Protein AF-A0A1C7MER3-F1 (afdb_monomer_lite)

Sequence (292 aa):
MKFEEDSVVLGFLQCLTFKGFDTFFLNIWPYILRDLYGGSMRTRSSKFLPSSTVPSEVRSILRMSTNWQDPSVVIRNYVSFGTLAQVTGGIFLWEWVTTLYFDWRLLSVGRANWRWPTLIYVISRLSLLVTVICKFITFNVKNEVNCNALARIVIAFGYFAMVLSSLLIALRMNVIAIWNWKLPITFFVIITALVNTVFLFYGLIYDRGSIWNPIAGACVMLKTDRNRLSIFVAFGTDVLMLIVMLIGIWVHRGTGSLWKLVQHRGLIWFAVAVLSYIPNVVCMLSTSFPEA

Structure (mmCIF, N/CA/C/O backbone):
data_AF-A0A1C7MER3-F1
#
_entry.id   AF-A0A1C7MER3-F1
#
loop_
_atom_site.group_PDB
_atom_site.id
_atom_site.type_symbol
_atom_site.label_atom_id
_atom_site.label_alt_id
_atom_site.label_comp_id
_atom_site.label_asym_id
_atom_site.label_entity_id
_atom_site.label_seq_id
_atom_site.pdbx_PDB_ins_code
_atom_site.Cartn_x
_atom_site.Cartn_y
_atom_site.Cartn_z
_atom_site.occupancy
_atom_site.B_iso_or_equiv
_atom_site.auth_seq_id
_atom_site.auth_comp_id
_atom_site.auth_asym_id
_atom_site.auth_atom_id
_atom_site.pdbx_PDB_model_num
ATOM 1 N N . MET A 1 1 ? 14.586 -0.067 -7.603 1.00 32.06 1 MET A N 1
ATOM 2 C CA . MET A 1 1 ? 13.442 -0.278 -8.515 1.00 32.06 1 MET A CA 1
ATOM 3 C C . MET A 1 1 ? 12.420 -1.275 -7.982 1.00 32.06 1 MET A C 1
ATOM 5 O O . MET A 1 1 ? 11.256 -0.926 -7.956 1.00 32.06 1 MET A O 1
ATOM 9 N N . LYS A 1 2 ? 12.823 -2.454 -7.491 1.00 35.78 2 LYS A N 1
ATOM 10 C CA . LYS A 1 2 ? 11.894 -3.471 -6.958 1.00 35.78 2 LYS A CA 1
ATOM 11 C C . LYS A 1 2 ? 11.113 -3.054 -5.691 1.00 35.78 2 LYS A C 1
ATOM 13 O O . LYS A 1 2 ? 9.929 -3.321 -5.565 1.00 35.78 2 LYS A O 1
ATOM 18 N N . PHE A 1 3 ? 11.766 -2.264 -4.844 1.00 33.78 3 PHE A N 1
ATOM 19 C CA . PHE A 1 3 ? 11.297 -1.864 -3.513 1.00 33.78 3 PHE A CA 1
ATOM 20 C C . PHE A 1 3 ? 10.062 -0.936 -3.459 1.00 33.78 3 PHE A C 1
ATOM 22 O O . PHE A 1 3 ? 9.327 -0.936 -2.472 1.00 33.78 3 PHE A O 1
ATOM 29 N N . GLU A 1 4 ? 9.812 -0.144 -4.505 1.00 36.41 4 GLU A N 1
ATOM 30 C CA . GLU A 1 4 ? 8.610 0.710 -4.611 1.00 36.41 4 GLU A CA 1
ATOM 31 C C . GLU A 1 4 ? 7.353 -0.148 -4.828 1.00 36.41 4 GLU A C 1
ATOM 33 O O . GLU A 1 4 ? 6.285 0.111 -4.274 1.00 36.41 4 GLU A O 1
ATOM 38 N N . GLU A 1 5 ? 7.489 -1.220 -5.614 1.00 38.03 5 GLU A N 1
ATOM 39 C CA . GLU A 1 5 ? 6.397 -2.152 -5.876 1.00 38.03 5 GLU A CA 1
ATOM 40 C C . GLU A 1 5 ? 6.057 -2.981 -4.639 1.00 38.03 5 GLU A C 1
ATOM 42 O O . GLU A 1 5 ? 4.875 -3.189 -4.372 1.00 38.03 5 GLU A O 1
ATOM 47 N N . ASP A 1 6 ? 7.065 -3.365 -3.852 1.00 38.72 6 ASP A N 1
ATOM 48 C CA . ASP A 1 6 ? 6.884 -4.071 -2.580 1.00 38.72 6 ASP A CA 1
ATOM 49 C C . ASP A 1 6 ? 6.074 -3.236 -1.580 1.00 38.72 6 ASP A C 1
ATOM 51 O O . ASP A 1 6 ? 5.189 -3.757 -0.910 1.00 38.72 6 ASP A O 1
ATOM 55 N N . SER A 1 7 ? 6.297 -1.921 -1.529 1.00 37.28 7 SER A N 1
ATOM 56 C CA . SER A 1 7 ? 5.552 -1.025 -0.635 1.00 37.28 7 SER A CA 1
ATOM 57 C C . SER A 1 7 ? 4.066 -0.957 -1.010 1.00 37.28 7 SER A C 1
ATOM 59 O O . SER A 1 7 ? 3.206 -1.038 -0.137 1.00 37.28 7 SER A O 1
ATOM 61 N N . VAL A 1 8 ? 3.738 -0.904 -2.306 1.00 42.44 8 VAL A N 1
ATOM 62 C CA . VAL A 1 8 ? 2.342 -0.946 -2.783 1.00 42.44 8 VAL A CA 1
ATOM 63 C C . VAL A 1 8 ? 1.697 -2.308 -2.504 1.00 42.44 8 VAL A C 1
ATOM 65 O O . VAL A 1 8 ? 0.541 -2.345 -2.089 1.00 42.44 8 VAL A O 1
ATOM 68 N N . VAL A 1 9 ? 2.437 -3.413 -2.671 1.00 43.47 9 VAL A N 1
ATOM 69 C CA . VAL A 1 9 ? 1.992 -4.781 -2.328 1.00 43.47 9 VAL A CA 1
ATOM 70 C C . VAL A 1 9 ? 1.772 -4.942 -0.814 1.00 43.47 9 VAL A C 1
ATOM 72 O O . VAL A 1 9 ? 0.858 -5.646 -0.387 1.00 43.47 9 VAL A O 1
ATOM 75 N N . LEU A 1 10 ? 2.541 -4.245 0.020 1.00 41.88 10 LEU A N 1
ATOM 76 C CA . LEU A 1 10 ? 2.358 -4.233 1.473 1.00 41.88 10 LEU A CA 1
ATOM 77 C C . LEU A 1 10 ? 1.148 -3.405 1.914 1.00 41.88 10 LEU A C 1
ATOM 79 O O . LEU A 1 10 ? 0.380 -3.867 2.759 1.00 41.88 10 LEU A O 1
ATOM 83 N N . GLY A 1 11 ? 0.885 -2.264 1.269 1.00 42.38 11 GLY A N 1
ATOM 84 C CA . GLY A 1 11 ? -0.392 -1.550 1.421 1.00 42.38 11 GLY A CA 1
ATOM 85 C C . GLY A 1 11 ? -1.589 -2.386 0.968 1.00 42.38 11 GLY A C 1
ATOM 86 O O . GLY A 1 11 ? -2.667 -2.327 1.562 1.00 42.38 11 GLY A O 1
ATOM 87 N N . PHE A 1 12 ? -1.369 -3.223 -0.046 1.00 44.84 12 PHE A N 1
ATOM 88 C CA . PHE A 1 12 ? -2.309 -4.222 -0.537 1.00 44.84 12 PHE A CA 1
ATOM 89 C C . PHE A 1 12 ? -2.687 -5.241 0.544 1.00 44.84 12 PHE A C 1
ATOM 91 O O . PHE A 1 12 ? -3.867 -5.465 0.818 1.00 44.84 12 PHE A O 1
ATOM 98 N N . LEU A 1 13 ? -1.677 -5.794 1.220 1.00 43.75 13 LEU A N 1
ATOM 99 C CA . LEU A 1 13 ? -1.838 -6.704 2.354 1.00 43.75 13 LEU A CA 1
ATOM 100 C C . LEU A 1 13 ? -2.476 -6.015 3.566 1.00 43.75 13 LEU A C 1
ATOM 102 O O . LEU A 1 13 ? -3.335 -6.608 4.213 1.00 43.75 13 LEU A O 1
ATOM 106 N N . GLN A 1 14 ? -2.125 -4.758 3.852 1.00 38.72 14 GLN A N 1
ATOM 107 C CA . GLN A 1 14 ? -2.737 -3.993 4.942 1.00 38.72 14 GLN A CA 1
ATOM 108 C C . GLN A 1 14 ? -4.230 -3.742 4.717 1.00 38.72 14 GLN A C 1
ATOM 110 O O . GLN A 1 14 ? -4.993 -3.762 5.682 1.00 38.72 14 GLN A O 1
ATOM 115 N N . CYS A 1 15 ? -4.681 -3.534 3.479 1.00 40.25 15 CYS A N 1
ATOM 116 C CA . CYS A 1 15 ? -6.089 -3.236 3.211 1.00 40.25 15 CYS A CA 1
ATOM 117 C C . CYS A 1 15 ? -6.973 -4.489 3.051 1.00 40.25 15 CYS A C 1
ATOM 119 O O . CYS A 1 15 ? -8.162 -4.449 3.370 1.00 40.25 15 CYS A O 1
ATOM 121 N N . LEU A 1 16 ? -6.384 -5.633 2.681 1.00 42.44 16 LEU A N 1
ATOM 122 C CA . LEU A 1 16 ? -7.029 -6.956 2.716 1.00 42.44 16 LEU A CA 1
ATOM 123 C C . LEU A 1 16 ? -7.496 -7.379 4.130 1.00 42.44 16 LEU A C 1
ATOM 125 O O . LEU A 1 16 ? -8.318 -8.279 4.283 1.00 42.44 16 LEU A O 1
ATOM 129 N N . THR A 1 17 ? -7.043 -6.703 5.189 1.00 46.59 17 THR A N 1
ATOM 130 C CA . THR A 1 17 ? -7.355 -7.056 6.589 1.00 46.59 17 THR A CA 1
ATOM 131 C C . THR A 1 17 ? -8.800 -6.780 7.029 1.00 46.59 17 THR A C 1
ATOM 133 O O . THR A 1 17 ? -9.211 -7.207 8.113 1.00 46.59 17 THR A O 1
ATOM 136 N N . PHE A 1 18 ? -9.630 -6.117 6.217 1.00 39.88 18 PHE A N 1
ATOM 137 C CA . PHE A 1 18 ? -11.027 -5.863 6.575 1.00 39.88 18 PHE A CA 1
ATOM 138 C C . PHE A 1 18 ? -11.946 -7.040 6.191 1.00 39.88 18 PHE A C 1
ATOM 140 O O . PHE A 1 18 ? -12.758 -6.977 5.274 1.00 39.88 18 PHE A O 1
ATOM 147 N N . LYS A 1 19 ? -11.899 -8.077 7.043 1.00 37.53 19 LYS A N 1
ATOM 148 C CA . LYS A 1 19 ? -12.974 -9.054 7.335 1.00 37.53 19 LYS A CA 1
ATOM 149 C C . LYS A 1 19 ? -13.117 -10.313 6.455 1.00 37.53 19 LYS A C 1
ATOM 151 O O . LYS A 1 19 ? -13.846 -11.200 6.895 1.00 37.53 19 LYS A O 1
ATOM 156 N N . GLY A 1 20 ? -12.438 -10.442 5.311 1.00 40.25 20 GLY A N 1
ATOM 157 C CA . GLY A 1 20 ? -12.540 -11.623 4.422 1.00 40.25 20 GLY A CA 1
ATOM 158 C C . GLY A 1 20 ? -11.317 -12.552 4.391 1.00 40.25 20 GLY A C 1
ATOM 159 O O . GLY A 1 20 ? -11.450 -13.756 4.173 1.00 40.25 20 GLY A O 1
ATOM 160 N N . PHE A 1 21 ? -10.133 -12.016 4.685 1.00 40.19 21 PHE A N 1
ATOM 161 C CA . PHE A 1 21 ? -8.849 -12.669 4.408 1.00 40.19 21 PHE A CA 1
ATOM 162 C C . PHE A 1 21 ? -8.399 -13.718 5.449 1.00 40.19 21 PHE A C 1
ATOM 164 O O . PHE A 1 21 ? -7.588 -14.593 5.140 1.00 40.19 21 PHE A O 1
ATOM 171 N N . ASP A 1 22 ? -8.956 -13.690 6.670 1.00 41.03 22 ASP A N 1
ATOM 172 C CA . ASP A 1 22 ? -8.559 -14.587 7.773 1.00 41.03 22 ASP A CA 1
ATOM 173 C C . ASP A 1 22 ? -8.786 -16.075 7.429 1.00 41.03 22 ASP A C 1
ATOM 175 O O . ASP A 1 22 ? -7.972 -16.931 7.773 1.00 41.03 22 ASP A O 1
ATOM 179 N N . THR A 1 23 ? -9.880 -16.411 6.736 1.00 44.56 23 THR A N 1
ATOM 180 C CA . THR A 1 23 ? -10.248 -17.814 6.465 1.00 44.56 23 THR A CA 1
ATOM 181 C C . THR A 1 23 ? -9.464 -18.411 5.299 1.00 44.56 23 THR A C 1
ATOM 183 O O . THR A 1 23 ? -9.209 -19.615 5.290 1.00 44.56 23 THR A O 1
ATOM 186 N N . PHE A 1 24 ? -9.064 -17.581 4.333 1.00 42.16 24 PHE A N 1
ATOM 187 C CA . PHE A 1 24 ? -8.317 -18.015 3.156 1.00 42.16 24 PHE A CA 1
ATOM 188 C C . PHE A 1 24 ? -6.826 -18.157 3.478 1.00 42.16 24 PHE A C 1
ATOM 190 O O . PHE A 1 24 ? -6.233 -19.189 3.182 1.00 42.16 24 PHE A O 1
ATOM 197 N N . PHE A 1 25 ? -6.216 -17.190 4.170 1.00 41.91 25 PHE A N 1
ATOM 198 C CA . PHE A 1 25 ? -4.783 -17.247 4.474 1.00 41.91 25 PHE A CA 1
ATOM 199 C C . PHE A 1 25 ? -4.440 -18.347 5.491 1.00 41.91 25 PHE A C 1
ATOM 201 O O . PHE A 1 25 ? -3.483 -19.085 5.288 1.00 41.91 25 PHE A O 1
ATOM 208 N N . LEU A 1 26 ? -5.251 -18.550 6.538 1.00 47.28 26 LEU A N 1
ATOM 209 C CA . LEU A 1 26 ? -5.001 -19.630 7.506 1.00 47.28 26 LEU A CA 1
ATOM 210 C C . LEU A 1 26 ? -5.186 -21.034 6.909 1.00 47.28 26 LEU A C 1
ATOM 212 O O . LEU A 1 26 ? -4.505 -21.960 7.343 1.00 47.28 26 LEU A O 1
ATOM 216 N N . ASN A 1 27 ? -6.059 -21.196 5.907 1.00 41.47 27 ASN A N 1
ATOM 217 C CA . ASN A 1 27 ? -6.315 -22.505 5.301 1.00 41.47 27 ASN A CA 1
ATOM 218 C C . ASN A 1 27 ? -5.523 -22.780 4.023 1.00 41.47 27 ASN A C 1
ATOM 220 O O . ASN A 1 27 ? -5.278 -23.944 3.753 1.00 41.47 27 ASN A O 1
ATOM 224 N N . ILE A 1 28 ? -5.137 -21.776 3.228 1.00 44.44 28 ILE A N 1
ATOM 225 C CA . ILE A 1 28 ? -4.559 -21.979 1.882 1.00 44.44 28 ILE A CA 1
ATOM 226 C C . ILE A 1 28 ? -3.096 -21.529 1.793 1.00 44.44 28 ILE A C 1
ATOM 228 O O . ILE A 1 28 ? -2.318 -22.150 1.070 1.00 44.44 28 ILE A O 1
ATOM 232 N N . TRP A 1 29 ? -2.665 -20.531 2.572 1.00 39.41 29 TRP A N 1
ATOM 233 C CA . TRP A 1 29 ? -1.259 -20.103 2.609 1.00 39.41 29 TRP A CA 1
ATOM 234 C C . TRP A 1 29 ? -0.259 -21.232 2.921 1.00 39.41 29 TRP A C 1
ATOM 236 O O . TRP A 1 29 ? 0.757 -21.309 2.229 1.00 39.41 29 TRP A O 1
ATOM 246 N N . PRO A 1 30 ? -0.514 -22.166 3.866 1.00 47.12 30 PRO A N 1
ATOM 247 C CA . PRO A 1 30 ? 0.387 -23.302 4.067 1.00 47.12 30 PRO A CA 1
ATOM 248 C C . PRO A 1 30 ? 0.425 -24.284 2.884 1.00 47.12 30 PRO A C 1
ATOM 250 O O . PRO A 1 30 ? 1.414 -24.999 2.752 1.00 47.12 30 PRO A O 1
ATOM 253 N N . TYR A 1 31 ? -0.590 -24.317 2.014 1.00 45.28 31 TYR A N 1
ATOM 254 C CA . TYR A 1 31 ? -0.584 -25.141 0.797 1.00 45.28 31 TYR A CA 1
ATOM 255 C C . TYR A 1 31 ? 0.178 -24.454 -0.340 1.00 45.28 31 TYR A C 1
ATOM 257 O O . TYR A 1 31 ? 1.001 -25.090 -0.988 1.00 45.28 31 TYR A O 1
ATOM 265 N N . ILE A 1 32 ? 0.007 -23.140 -0.511 1.00 43.84 32 ILE A N 1
ATOM 266 C CA . ILE A 1 32 ? 0.754 -22.354 -1.507 1.00 43.84 32 ILE A CA 1
ATOM 267 C C . ILE A 1 32 ? 2.244 -22.265 -1.142 1.00 43.84 32 ILE A C 1
ATOM 269 O O . ILE A 1 32 ? 3.094 -22.432 -2.011 1.00 43.84 32 ILE A O 1
ATOM 273 N N . LEU A 1 33 ? 2.592 -22.075 0.138 1.00 42.12 33 LEU A N 1
ATOM 274 C CA . LEU A 1 33 ? 3.985 -22.170 0.593 1.00 42.12 33 LEU A CA 1
ATOM 275 C C . LEU A 1 33 ? 4.548 -23.581 0.407 1.00 42.12 33 LEU A C 1
ATOM 277 O O . LEU A 1 33 ? 5.725 -23.720 0.095 1.00 42.12 33 LEU A O 1
ATOM 281 N N . ARG A 1 34 ? 3.726 -24.625 0.571 1.00 44.03 34 ARG A N 1
ATOM 282 C CA . ARG A 1 34 ? 4.149 -26.010 0.344 1.00 44.03 34 ARG A CA 1
ATOM 283 C C . ARG A 1 34 ? 4.395 -26.311 -1.132 1.00 44.03 34 ARG A C 1
ATOM 285 O O . ARG A 1 34 ? 5.282 -27.104 -1.393 1.00 44.03 34 ARG A O 1
ATOM 292 N N . ASP A 1 35 ? 3.696 -25.675 -2.065 1.00 44.75 35 ASP A N 1
ATOM 293 C CA . ASP A 1 35 ? 3.970 -25.836 -3.500 1.00 44.75 35 ASP A CA 1
ATOM 294 C C . ASP A 1 35 ? 5.111 -24.931 -3.987 1.00 44.75 35 ASP A C 1
ATOM 296 O O . ASP A 1 35 ? 5.956 -25.366 -4.765 1.00 44.75 35 ASP A O 1
ATOM 300 N N . LEU A 1 36 ? 5.209 -23.694 -3.486 1.00 38.50 36 LEU A N 1
ATOM 301 C CA . LEU A 1 36 ? 6.274 -22.759 -3.876 1.00 38.50 36 LEU A CA 1
ATOM 302 C C . LEU A 1 36 ? 7.633 -23.087 -3.239 1.00 38.50 36 LEU A C 1
ATOM 304 O O . LEU A 1 36 ? 8.670 -22.844 -3.852 1.00 38.50 36 LEU A O 1
ATOM 308 N N . TYR A 1 37 ? 7.639 -23.658 -2.032 1.00 40.69 37 TYR A N 1
ATOM 309 C CA . TYR A 1 37 ? 8.837 -24.139 -1.332 1.00 40.69 37 TYR A CA 1
ATOM 310 C C . TYR A 1 37 ? 8.878 -25.671 -1.227 1.00 40.69 37 TYR A C 1
ATOM 312 O O . TYR A 1 37 ? 9.633 -26.216 -0.423 1.00 40.69 37 TYR A O 1
ATOM 320 N N . GLY A 1 38 ? 8.102 -26.374 -2.059 1.00 36.00 38 GLY A N 1
ATOM 321 C CA . GLY A 1 38 ? 7.909 -27.831 -2.082 1.00 36.00 38 GLY A CA 1
ATOM 322 C C . GLY A 1 38 ? 9.113 -28.685 -2.461 1.00 36.00 38 GLY A C 1
ATOM 323 O O . GLY A 1 38 ? 8.950 -29.811 -2.918 1.00 36.00 38 GLY A O 1
ATOM 324 N N . GLY A 1 39 ? 10.329 -28.194 -2.240 1.00 38.34 39 GLY A N 1
ATOM 325 C CA . GLY A 1 39 ? 11.487 -29.046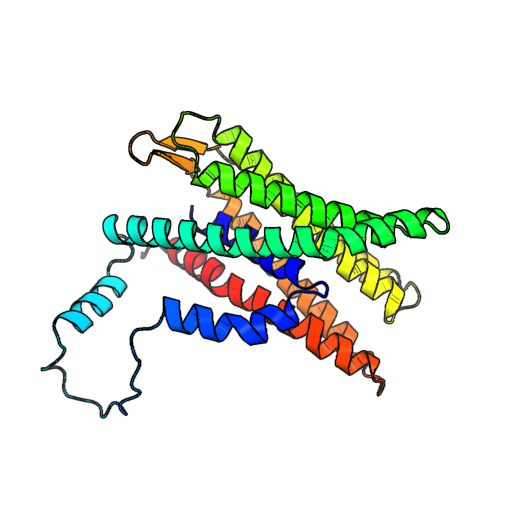 -2.029 1.00 38.34 39 GLY A CA 1
ATOM 326 C C . GLY A 1 39 ? 11.511 -29.476 -0.565 1.00 38.34 39 GLY A C 1
ATOM 327 O O . GLY A 1 39 ? 11.883 -28.693 0.300 1.00 38.34 39 GLY A O 1
ATOM 328 N N . SER A 1 40 ? 11.103 -30.718 -0.293 1.00 36.19 40 SER A N 1
ATOM 329 C CA . SER A 1 40 ? 11.196 -31.421 0.996 1.00 36.19 40 SER A CA 1
ATOM 330 C C . SER A 1 40 ? 12.394 -30.977 1.865 1.00 36.19 40 SER A C 1
ATOM 332 O O . SER A 1 40 ? 13.473 -31.572 1.796 1.00 36.19 40 SER A O 1
ATOM 334 N N . MET A 1 41 ? 12.201 -30.007 2.768 1.00 36.44 41 MET A N 1
ATOM 335 C CA . MET A 1 41 ? 13.116 -29.784 3.891 1.00 36.44 41 MET A CA 1
ATOM 336 C C . MET A 1 41 ? 12.892 -30.888 4.921 1.00 36.44 41 MET A C 1
ATOM 338 O O . MET A 1 41 ? 12.199 -30.735 5.924 1.00 36.44 41 MET A O 1
ATOM 342 N N . ARG A 1 42 ? 13.507 -32.040 4.657 1.00 34.66 42 ARG A N 1
ATOM 343 C CA . ARG A 1 42 ? 13.778 -33.044 5.677 1.00 34.66 42 ARG A CA 1
ATOM 344 C C . ARG A 1 42 ? 14.756 -32.393 6.655 1.00 34.66 42 ARG A C 1
ATOM 346 O O . ARG A 1 42 ? 15.933 -32.245 6.338 1.00 34.66 42 ARG A O 1
ATOM 353 N N . THR A 1 43 ? 14.266 -31.982 7.822 1.00 37.69 43 THR A N 1
ATOM 354 C CA . THR A 1 43 ? 15.059 -31.492 8.956 1.00 37.69 43 THR A CA 1
ATOM 355 C C . THR A 1 43 ? 15.952 -32.615 9.474 1.00 37.69 43 THR A C 1
ATOM 357 O O . THR A 1 43 ? 15.678 -33.293 10.460 1.00 37.69 43 THR A O 1
ATOM 360 N N . ARG A 1 44 ? 17.054 -32.856 8.764 1.00 37.50 44 ARG A N 1
ATOM 361 C CA . ARG A 1 44 ? 18.144 -33.688 9.251 1.00 37.50 44 ARG A CA 1
ATOM 362 C C . ARG A 1 44 ? 18.949 -32.810 10.194 1.00 37.50 44 ARG A C 1
ATOM 364 O O . ARG A 1 44 ? 19.619 -31.889 9.743 1.00 37.50 44 ARG A O 1
ATOM 371 N N . SER A 1 45 ? 18.831 -33.093 11.490 1.00 38.34 45 SER A N 1
ATOM 372 C CA . SER A 1 45 ? 19.672 -32.558 12.563 1.00 38.34 45 SER A CA 1
ATOM 373 C C . SER A 1 45 ? 21.120 -32.438 12.082 1.00 38.34 45 SER A C 1
ATOM 375 O O . SER A 1 45 ? 21.827 -33.443 11.957 1.00 38.34 45 SER A O 1
ATOM 377 N N . SER A 1 46 ? 21.546 -31.218 11.759 1.00 39.94 46 SER A N 1
ATOM 378 C CA . SER A 1 46 ? 22.888 -30.930 11.277 1.00 39.94 46 SER A CA 1
ATOM 379 C C . SER A 1 46 ? 23.844 -31.013 12.457 1.00 39.94 46 SER A C 1
ATOM 381 O O . SER A 1 46 ? 24.118 -30.027 13.139 1.00 39.94 46 SER A O 1
ATOM 383 N N . LYS A 1 47 ? 24.362 -32.221 12.698 1.00 43.22 47 LYS A N 1
ATOM 384 C CA . LYS A 1 47 ? 25.696 -32.360 13.276 1.00 43.22 47 LYS A CA 1
ATOM 385 C C . LYS A 1 47 ? 26.623 -31.490 12.426 1.00 43.22 47 LYS A C 1
ATOM 387 O O . LYS A 1 47 ? 26.594 -31.607 11.201 1.00 43.22 47 LYS A O 1
ATOM 392 N N . PHE A 1 48 ? 27.376 -30.606 13.074 1.00 45.09 48 PHE A N 1
ATOM 393 C CA . PHE A 1 48 ? 28.468 -29.845 12.471 1.00 45.09 48 PHE A CA 1
ATOM 394 C C . PHE A 1 48 ? 29.372 -30.834 11.721 1.00 45.09 48 PHE A C 1
ATOM 396 O O . PHE A 1 48 ? 30.118 -31.595 12.335 1.00 45.09 48 PHE A O 1
ATOM 403 N N . LEU A 1 49 ? 29.219 -30.901 10.399 1.00 42.59 49 LEU A N 1
ATOM 404 C CA . LEU A 1 49 ? 30.050 -31.722 9.531 1.00 42.59 49 LEU A CA 1
ATOM 405 C C . LEU A 1 49 ? 31.236 -30.866 9.070 1.00 42.59 49 LEU A C 1
ATOM 407 O O . LEU A 1 49 ? 31.038 -29.704 8.707 1.00 42.59 49 LEU A O 1
ATOM 411 N N . PRO A 1 50 ? 32.462 -31.411 9.096 1.00 46.16 50 PRO A N 1
ATOM 412 C CA . PRO A 1 50 ? 33.652 -30.694 8.669 1.00 46.16 50 PRO A CA 1
ATOM 413 C C . PRO A 1 50 ? 33.561 -30.281 7.191 1.00 46.16 50 PRO A C 1
ATOM 415 O O . PRO A 1 50 ? 33.045 -31.009 6.346 1.00 46.16 50 PRO A O 1
ATOM 418 N N . SER A 1 51 ? 34.106 -29.092 6.921 1.00 51.34 51 SER A N 1
ATOM 419 C CA . SER A 1 51 ? 34.120 -28.262 5.698 1.00 51.34 51 SER A CA 1
ATOM 420 C C . SER A 1 51 ? 34.383 -28.948 4.333 1.00 51.34 51 SER A C 1
ATOM 422 O O . SER A 1 51 ? 34.284 -28.312 3.285 1.00 51.34 51 SER A O 1
ATOM 424 N N . SER A 1 52 ? 34.698 -30.242 4.273 1.00 53.12 52 SER A N 1
ATOM 425 C CA . SER A 1 52 ? 35.210 -30.892 3.057 1.00 53.12 52 SER A CA 1
ATOM 426 C C . SER A 1 52 ? 34.162 -31.549 2.145 1.00 53.12 52 SER A C 1
ATOM 428 O O . SER A 1 52 ? 34.516 -31.968 1.047 1.00 53.12 52 SER A O 1
ATOM 430 N N . THR A 1 53 ? 32.880 -31.623 2.523 1.00 52.25 53 THR A N 1
ATOM 431 C CA . THR A 1 53 ? 31.847 -32.354 1.744 1.00 52.25 53 THR A CA 1
ATOM 432 C C . THR A 1 53 ? 30.539 -31.575 1.569 1.00 52.25 53 THR A C 1
ATOM 434 O O . THR A 1 53 ? 29.447 -32.080 1.809 1.00 52.25 53 THR A O 1
ATOM 437 N N . VAL A 1 54 ? 30.620 -30.320 1.115 1.00 54.56 54 VAL A N 1
ATOM 438 C CA . VAL A 1 54 ? 29.4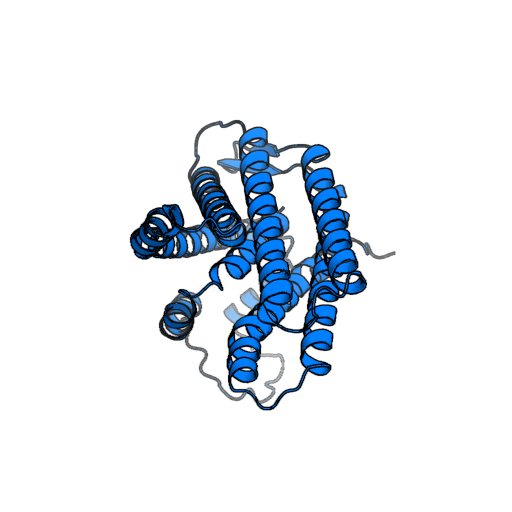29 -29.578 0.660 1.00 54.56 54 VAL A CA 1
ATOM 439 C C . VAL A 1 54 ? 29.110 -29.965 -0.796 1.00 54.56 54 VAL A C 1
ATOM 441 O O . VAL A 1 54 ? 29.960 -29.719 -1.661 1.00 54.56 54 VAL A O 1
ATOM 444 N N . PRO A 1 55 ? 27.916 -30.528 -1.094 1.00 60.53 55 PRO A N 1
ATOM 445 C CA . PRO A 1 55 ? 27.481 -30.864 -2.453 1.00 60.53 55 PRO A CA 1
ATOM 446 C C . PRO A 1 55 ? 27.511 -29.643 -3.381 1.00 60.53 55 PRO A C 1
ATOM 448 O O . PRO A 1 55 ? 27.235 -28.519 -2.952 1.00 60.53 55 PRO A O 1
ATOM 451 N N . SER A 1 56 ? 27.815 -29.850 -4.662 1.00 56.31 56 SER A N 1
ATOM 452 C CA . SER A 1 56 ? 27.882 -28.785 -5.676 1.00 56.31 56 SER A CA 1
ATOM 453 C C . SER A 1 56 ? 26.592 -27.955 -5.774 1.00 56.31 56 SER A C 1
ATOM 455 O O . SER A 1 56 ? 26.676 -26.745 -5.985 1.00 56.31 56 SER A O 1
ATOM 457 N N . GLU A 1 57 ? 25.420 -28.548 -5.517 1.00 54.69 57 GLU A N 1
ATOM 458 C CA . GLU A 1 57 ? 24.140 -27.826 -5.438 1.00 54.69 57 GLU A CA 1
ATOM 459 C C . GLU A 1 57 ? 24.084 -26.823 -4.278 1.00 54.69 57 GLU A C 1
ATOM 461 O O . GLU A 1 57 ? 23.738 -25.661 -4.482 1.00 54.69 57 GLU A O 1
ATOM 466 N N . VAL A 1 58 ? 24.499 -27.209 -3.069 1.00 55.53 58 VAL A N 1
ATOM 467 C CA . VAL A 1 58 ? 24.488 -26.307 -1.901 1.00 55.53 58 VAL A CA 1
ATOM 468 C C . VAL A 1 58 ? 25.522 -25.191 -2.071 1.00 55.53 58 VAL A C 1
ATOM 470 O O . VAL A 1 58 ? 25.280 -24.048 -1.684 1.00 55.53 58 VAL A O 1
ATOM 473 N N . ARG A 1 59 ? 26.645 -25.480 -2.743 1.00 50.84 59 ARG A N 1
ATOM 474 C CA . ARG A 1 59 ? 27.632 -24.464 -3.136 1.00 50.84 59 ARG A CA 1
ATOM 475 C C . ARG A 1 59 ? 27.062 -23.466 -4.153 1.00 50.84 59 ARG A C 1
ATOM 477 O O . ARG A 1 59 ? 27.454 -22.305 -4.119 1.00 50.84 59 ARG A O 1
ATOM 484 N N . SER A 1 60 ? 26.137 -23.881 -5.021 1.00 53.19 60 SER A N 1
ATOM 485 C CA . SER A 1 60 ? 25.452 -22.981 -5.960 1.00 53.19 60 SER A CA 1
ATOM 486 C C . SER A 1 60 ? 24.436 -22.068 -5.262 1.00 53.19 60 SER A C 1
ATOM 488 O O . SER A 1 60 ? 24.414 -20.873 -5.541 1.00 53.19 60 SER A O 1
ATOM 490 N N . ILE A 1 61 ? 23.698 -22.584 -4.271 1.00 51.19 61 ILE A N 1
ATOM 491 C CA . ILE A 1 61 ? 22.755 -21.802 -3.454 1.00 51.19 61 ILE A CA 1
ATOM 492 C C . ILE A 1 61 ? 23.507 -20.792 -2.569 1.00 51.19 61 ILE A C 1
ATOM 494 O O . ILE A 1 61 ? 23.136 -19.621 -2.516 1.00 51.19 61 ILE A O 1
ATOM 498 N N . LEU A 1 62 ? 24.619 -21.201 -1.943 1.00 48.75 62 LEU A N 1
ATOM 499 C CA . LEU A 1 62 ? 25.483 -20.294 -1.174 1.00 48.75 62 LEU A CA 1
ATOM 500 C C . LEU A 1 62 ? 26.192 -19.263 -2.066 1.00 48.75 62 LEU A C 1
ATOM 502 O O . LEU A 1 62 ? 26.285 -18.103 -1.673 1.00 48.75 62 LEU A O 1
ATOM 506 N N . ARG A 1 63 ? 26.617 -19.615 -3.291 1.00 48.56 63 ARG A N 1
ATOM 507 C CA . ARG A 1 63 ? 27.143 -18.620 -4.248 1.00 48.56 63 ARG A CA 1
ATOM 508 C C . ARG A 1 63 ? 26.082 -17.617 -4.699 1.00 48.56 63 ARG A C 1
ATOM 510 O O . ARG A 1 63 ? 26.405 -16.440 -4.861 1.00 48.56 63 ARG A O 1
ATOM 517 N N . MET A 1 64 ? 24.824 -18.047 -4.826 1.00 48.53 64 MET A N 1
ATOM 518 C CA . MET A 1 64 ? 23.688 -17.161 -5.108 1.00 48.53 64 MET A CA 1
ATOM 519 C C . MET A 1 64 ? 23.504 -16.095 -4.015 1.00 48.53 64 MET A C 1
ATOM 521 O O . MET A 1 64 ? 23.067 -14.990 -4.316 1.00 48.53 64 MET A O 1
ATOM 525 N N . SER A 1 65 ? 23.917 -16.397 -2.775 1.00 51.22 65 SER A N 1
ATOM 526 C CA . SER A 1 65 ? 23.944 -15.447 -1.653 1.00 51.22 65 SER A CA 1
ATOM 527 C C . SER A 1 65 ? 25.215 -14.592 -1.546 1.00 51.22 65 SER A C 1
ATOM 529 O O . SER A 1 65 ? 25.331 -13.763 -0.655 1.00 51.22 65 SER A O 1
ATOM 531 N N . THR A 1 66 ? 26.201 -14.776 -2.425 1.00 56.12 66 THR A N 1
ATOM 532 C CA . THR A 1 66 ? 27.437 -13.968 -2.393 1.00 56.12 66 THR A CA 1
ATOM 533 C C . THR A 1 66 ? 27.506 -12.927 -3.503 1.00 56.12 66 THR A C 1
ATOM 535 O O . THR A 1 66 ? 28.257 -11.969 -3.371 1.00 56.12 66 THR A O 1
ATOM 538 N N . ASN A 1 67 ? 26.710 -13.066 -4.572 1.00 64.31 67 ASN A N 1
ATOM 539 C CA . ASN A 1 67 ? 26.734 -12.137 -5.703 1.00 64.31 67 ASN A CA 1
ATOM 540 C C . ASN A 1 67 ? 25.322 -11.677 -6.104 1.00 64.31 67 ASN A C 1
ATOM 542 O O . ASN A 1 67 ? 24.818 -11.971 -7.183 1.00 64.31 67 ASN A O 1
ATOM 546 N N . TRP A 1 68 ? 24.663 -10.943 -5.204 1.00 68.38 68 TRP A N 1
ATOM 547 C CA . TRP A 1 68 ? 23.315 -10.384 -5.405 1.00 68.38 68 TRP A CA 1
ATOM 548 C C . TRP A 1 68 ? 23.229 -9.373 -6.559 1.00 68.38 68 TRP A C 1
ATOM 550 O O . TRP A 1 68 ? 22.132 -9.021 -6.990 1.00 68.38 68 TRP A O 1
ATOM 560 N N . GLN A 1 69 ? 24.381 -8.876 -7.020 1.00 72.81 69 GLN A N 1
ATOM 561 C CA . GLN A 1 69 ? 24.504 -7.933 -8.131 1.00 72.81 69 GLN A CA 1
ATOM 562 C C . GLN A 1 69 ? 24.646 -8.621 -9.493 1.00 72.81 69 GLN A C 1
ATOM 564 O O . GLN A 1 69 ? 24.684 -7.930 -10.510 1.00 72.81 69 GLN A O 1
ATOM 569 N N . ASP A 1 70 ? 24.700 -9.955 -9.542 1.00 80.38 70 ASP A N 1
ATOM 570 C CA . ASP A 1 70 ? 24.710 -10.674 -10.812 1.00 80.38 70 ASP A CA 1
ATOM 571 C C . ASP A 1 70 ? 23.398 -10.388 -11.581 1.00 80.38 70 ASP A C 1
ATOM 573 O O . ASP A 1 70 ? 22.305 -10.684 -11.071 1.00 80.38 70 ASP A O 1
ATOM 577 N N . PRO A 1 71 ? 23.465 -9.816 -12.803 1.00 80.06 71 PRO A N 1
ATOM 578 C CA . PRO A 1 71 ? 22.279 -9.464 -13.581 1.00 80.06 71 PRO A CA 1
ATOM 579 C C . PRO A 1 71 ? 21.365 -10.668 -13.839 1.00 80.06 71 PRO A C 1
ATOM 581 O O . PRO A 1 71 ? 20.144 -10.511 -13.888 1.00 80.06 71 PRO A O 1
ATOM 584 N N . SER A 1 72 ? 21.923 -11.878 -13.942 1.00 81.81 72 SER A N 1
ATOM 585 C CA . SER A 1 72 ? 21.143 -13.097 -14.168 1.00 81.81 72 SER A CA 1
ATOM 586 C C . SER A 1 72 ? 20.222 -13.433 -12.983 1.00 81.81 72 SER A C 1
ATOM 588 O O . SER A 1 72 ? 19.052 -13.785 -13.170 1.00 81.81 72 SER A O 1
ATOM 590 N N . VAL A 1 73 ? 20.708 -13.245 -11.752 1.00 83.19 73 VAL A N 1
ATOM 591 C CA . VAL A 1 73 ? 19.952 -13.478 -10.513 1.00 83.19 73 VAL A CA 1
ATOM 592 C C . VAL A 1 73 ? 18.863 -12.419 -10.338 1.00 83.19 73 VAL A C 1
ATOM 594 O O . VAL A 1 73 ? 17.727 -12.746 -9.983 1.00 83.19 73 VAL A O 1
ATOM 597 N N . VAL A 1 74 ? 19.172 -11.154 -10.639 1.00 79.56 74 VAL A N 1
ATOM 598 C CA . VAL A 1 74 ? 18.213 -10.041 -10.547 1.00 79.56 74 VAL A CA 1
ATOM 599 C C . VAL A 1 74 ? 17.025 -10.252 -11.487 1.00 79.56 74 VAL A C 1
ATOM 601 O O . VAL A 1 74 ? 15.876 -10.119 -11.054 1.00 79.56 74 VAL A O 1
ATOM 604 N N . ILE A 1 75 ? 17.285 -10.632 -12.742 1.00 79.81 75 ILE A N 1
ATOM 605 C CA . ILE A 1 75 ? 16.240 -10.899 -13.741 1.00 79.81 75 ILE A CA 1
ATOM 606 C C . ILE A 1 75 ? 15.361 -12.069 -13.293 1.00 79.81 75 ILE A C 1
ATOM 608 O O . ILE A 1 75 ? 14.135 -11.947 -13.282 1.00 79.81 75 ILE A O 1
ATOM 612 N N . ARG A 1 76 ? 15.963 -13.181 -12.846 1.00 80.69 76 ARG A N 1
ATOM 613 C CA . ARG A 1 76 ? 15.206 -14.350 -12.371 1.00 80.69 76 ARG A CA 1
ATOM 614 C C . ARG A 1 76 ? 14.287 -13.991 -11.208 1.00 80.69 76 ARG A C 1
ATOM 616 O O . ARG A 1 76 ? 13.104 -14.323 -11.223 1.00 80.69 76 ARG A O 1
ATOM 623 N N . ASN A 1 77 ? 14.808 -13.247 -10.235 1.00 80.56 77 ASN A N 1
ATOM 624 C CA . ASN A 1 77 ? 14.017 -12.785 -9.104 1.00 80.56 77 ASN A CA 1
ATOM 625 C C . ASN A 1 77 ? 12.881 -11.862 -9.554 1.00 80.56 77 ASN A C 1
ATOM 627 O O . ASN A 1 77 ? 11.813 -11.866 -8.940 1.00 80.56 77 ASN A O 1
ATOM 631 N N . TYR A 1 78 ? 13.107 -10.998 -10.548 1.00 78.62 78 TYR A N 1
ATOM 632 C CA . TYR A 1 78 ? 12.086 -10.084 -11.070 1.00 78.62 78 TYR A CA 1
ATOM 633 C C . TYR A 1 78 ? 10.904 -10.841 -11.687 1.00 78.62 78 TYR A C 1
ATOM 635 O O . TYR A 1 78 ? 9.761 -10.548 -11.345 1.00 78.62 78 TYR A O 1
ATOM 643 N N . VAL A 1 79 ? 11.168 -11.879 -12.482 1.00 83.19 79 VAL A N 1
ATOM 644 C CA . VAL A 1 79 ? 10.118 -12.735 -13.063 1.00 83.19 79 VAL A CA 1
ATOM 645 C C . VAL A 1 79 ? 9.324 -13.470 -11.977 1.00 83.19 79 VAL A C 1
ATOM 647 O O . VAL A 1 79 ? 8.090 -13.477 -12.008 1.00 83.19 79 VAL A O 1
ATOM 650 N N . SER A 1 80 ? 10.008 -14.034 -10.974 1.00 85.19 80 SER A N 1
ATOM 651 C CA . SER A 1 80 ? 9.337 -14.675 -9.834 1.00 85.19 80 SER A CA 1
ATOM 652 C C . SER A 1 80 ? 8.430 -13.696 -9.087 1.00 85.19 80 SER A C 1
ATOM 654 O O . SER A 1 80 ? 7.304 -14.036 -8.734 1.00 85.19 80 SER A O 1
ATOM 656 N N . PHE A 1 81 ? 8.890 -12.458 -8.891 1.00 80.38 81 PHE A N 1
ATOM 657 C CA . PHE A 1 81 ? 8.102 -11.410 -8.247 1.00 80.38 81 PHE A CA 1
ATOM 658 C C . PHE A 1 81 ? 6.864 -11.022 -9.062 1.00 80.38 81 PHE A C 1
ATOM 660 O O . PHE A 1 81 ? 5.773 -10.963 -8.504 1.00 80.38 81 PHE A O 1
ATOM 667 N N . GLY A 1 82 ? 7.003 -10.828 -10.377 1.00 83.56 82 GLY A N 1
ATOM 668 C CA . GLY A 1 82 ? 5.865 -10.540 -11.254 1.00 83.56 82 GLY A CA 1
ATOM 669 C C . GLY A 1 82 ? 4.806 -11.644 -11.207 1.00 83.56 82 GLY A C 1
ATOM 670 O O . GLY A 1 82 ? 3.617 -11.360 -11.090 1.00 83.56 82 GLY A O 1
ATOM 671 N N . THR A 1 83 ? 5.238 -12.907 -11.190 1.00 85.81 83 THR A N 1
ATOM 672 C CA . THR A 1 83 ? 4.332 -14.063 -11.076 1.00 85.81 83 THR A CA 1
ATOM 673 C C . THR A 1 83 ? 3.594 -14.062 -9.734 1.00 85.81 83 THR A C 1
ATOM 675 O O . THR A 1 83 ? 2.374 -14.213 -9.691 1.00 85.81 83 THR A O 1
ATOM 678 N N . LEU A 1 84 ? 4.308 -13.828 -8.627 1.00 84.12 84 LEU A N 1
ATOM 679 C CA . LEU A 1 84 ? 3.702 -13.727 -7.296 1.00 84.12 84 LEU A CA 1
ATOM 680 C C . LEU A 1 84 ? 2.705 -12.565 -7.202 1.00 84.12 84 LEU A C 1
ATOM 682 O O . LEU A 1 84 ? 1.620 -12.737 -6.643 1.00 84.12 84 LEU A O 1
ATOM 686 N N . ALA A 1 85 ? 3.037 -11.408 -7.778 1.00 83.12 85 ALA A N 1
ATOM 687 C CA . ALA A 1 85 ? 2.160 -10.241 -7.829 1.00 83.12 85 ALA A CA 1
ATOM 688 C C . ALA A 1 85 ? 0.881 -10.518 -8.638 1.00 83.12 85 ALA A C 1
ATOM 690 O O . ALA A 1 85 ? -0.207 -10.113 -8.237 1.00 83.12 85 ALA A O 1
ATOM 691 N N . GLN A 1 86 ? 0.981 -11.258 -9.745 1.00 86.25 86 GLN A N 1
ATOM 692 C CA . GLN A 1 86 ? -0.180 -11.668 -10.539 1.00 86.25 86 GLN A CA 1
ATOM 693 C C . GLN A 1 86 ? -1.073 -12.665 -9.790 1.00 86.25 86 GLN A C 1
ATOM 695 O O . GLN A 1 86 ? -2.292 -12.506 -9.782 1.00 86.25 86 GLN A O 1
ATOM 700 N N . VAL A 1 87 ? -0.494 -13.665 -9.118 1.00 89.50 87 VAL A N 1
ATOM 701 C CA . VAL A 1 87 ? -1.269 -14.644 -8.334 1.00 89.50 87 VAL A CA 1
ATOM 702 C C . VAL A 1 87 ? -1.990 -13.960 -7.170 1.00 89.50 87 VAL A C 1
ATOM 704 O O . VAL A 1 87 ? -3.193 -14.143 -6.992 1.00 89.50 87 VAL A O 1
ATOM 707 N N . THR A 1 88 ? -1.285 -13.121 -6.407 1.00 84.69 88 THR A N 1
ATOM 708 C CA . THR A 1 88 ? -1.879 -12.361 -5.291 1.00 84.69 88 THR A CA 1
ATOM 709 C C . THR A 1 88 ? -2.919 -11.348 -5.767 1.00 84.69 88 THR A C 1
ATOM 711 O O . THR A 1 88 ? -3.989 -11.249 -5.167 1.00 84.69 88 THR A O 1
ATOM 714 N N . GLY A 1 89 ? -2.669 -10.664 -6.886 1.00 87.50 89 GLY A N 1
ATOM 715 C CA . GLY A 1 89 ? -3.651 -9.795 -7.533 1.00 87.50 89 GLY A CA 1
ATOM 716 C C . GLY A 1 89 ? -4.907 -10.550 -7.982 1.00 87.50 89 GLY A C 1
ATOM 717 O O . GLY A 1 89 ? -6.015 -10.040 -7.830 1.00 87.50 89 GLY A O 1
ATOM 718 N N . GLY A 1 90 ? -4.760 -11.783 -8.475 1.00 89.94 90 GLY A N 1
ATOM 719 C CA . GLY A 1 90 ? -5.880 -12.641 -8.869 1.00 89.94 90 GLY A CA 1
ATOM 720 C C . GLY A 1 90 ? -6.736 -13.070 -7.677 1.00 89.94 90 GLY A C 1
ATOM 721 O O . GLY A 1 90 ? -7.961 -12.979 -7.734 1.00 89.94 90 GLY A O 1
ATOM 722 N N . ILE A 1 91 ? -6.097 -13.455 -6.568 1.00 88.69 91 ILE A N 1
ATOM 723 C CA . ILE A 1 91 ? -6.785 -13.777 -5.307 1.00 88.69 91 ILE A CA 1
ATOM 724 C C . ILE A 1 91 ? -7.559 -12.558 -4.793 1.00 88.69 91 ILE A C 1
ATOM 726 O O . ILE A 1 91 ? -8.719 -12.680 -4.403 1.00 88.69 91 ILE A O 1
ATOM 730 N N . PHE A 1 92 ? -6.959 -11.367 -4.850 1.00 88.06 92 PHE A N 1
ATOM 731 C CA . PHE A 1 92 ? -7.652 -10.137 -4.477 1.00 88.06 92 PHE A CA 1
ATOM 732 C C . PHE A 1 92 ? -8.850 -9.840 -5.376 1.00 88.06 92 PHE A C 1
ATOM 734 O O . PHE A 1 92 ? -9.907 -9.473 -4.871 1.00 88.06 92 PHE A O 1
ATOM 741 N N . LEU A 1 93 ? -8.713 -9.993 -6.697 1.00 91.19 93 LEU A N 1
ATOM 742 C CA . LEU A 1 93 ? -9.825 -9.789 -7.628 1.00 91.19 93 LEU A CA 1
ATOM 743 C C . LEU A 1 93 ? -10.976 -10.753 -7.330 1.00 91.19 93 LEU A C 1
ATOM 745 O O . LEU A 1 93 ? -12.131 -10.335 -7.303 1.00 91.19 93 LEU A O 1
ATOM 749 N N . TRP A 1 94 ? -10.664 -12.018 -7.043 1.00 91.94 94 TRP A N 1
ATOM 750 C CA . TRP A 1 94 ? -11.652 -13.005 -6.614 1.00 91.94 94 TRP A CA 1
ATOM 751 C C . TRP A 1 94 ? -12.381 -12.576 -5.332 1.00 91.94 94 TRP A C 1
ATOM 753 O O . TRP A 1 94 ? -13.615 -12.588 -5.273 1.00 91.94 94 TRP A O 1
ATOM 763 N N . GLU A 1 95 ? -11.642 -12.145 -4.309 1.00 88.44 95 GLU A N 1
ATOM 764 C CA . GLU A 1 95 ? -12.234 -11.646 -3.065 1.00 88.44 95 GLU A CA 1
ATOM 765 C C . GLU A 1 95 ? -13.088 -10.397 -3.311 1.00 88.44 95 GLU A C 1
ATOM 767 O O . GLU A 1 95 ? -14.203 -10.287 -2.801 1.00 88.44 95 GLU A O 1
ATOM 772 N N . TRP A 1 96 ? -12.612 -9.471 -4.139 1.00 90.94 96 TRP A N 1
ATOM 773 C CA . TRP A 1 96 ? -13.334 -8.255 -4.491 1.00 90.94 96 TRP A CA 1
ATOM 774 C C . TRP A 1 96 ? -14.668 -8.564 -5.183 1.00 90.94 96 TRP A C 1
ATOM 776 O O . TRP A 1 96 ? -15.699 -8.019 -4.797 1.00 90.94 96 TRP A O 1
ATOM 786 N N . VAL A 1 97 ? -14.680 -9.495 -6.142 1.00 92.94 97 VAL A N 1
ATOM 787 C CA . VAL A 1 97 ? -15.903 -9.903 -6.854 1.00 92.94 97 VAL A CA 1
ATOM 788 C C . VAL A 1 97 ? -16.890 -10.599 -5.916 1.00 92.94 97 VAL A C 1
ATOM 790 O O . VAL A 1 97 ? -18.076 -10.271 -5.916 1.00 92.94 97 VAL A O 1
ATOM 793 N N . THR A 1 98 ? -16.422 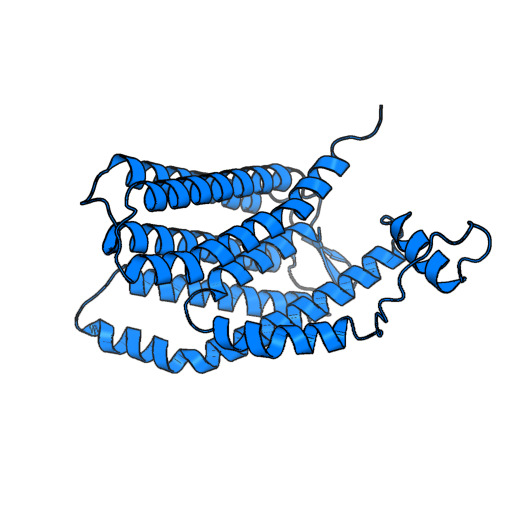-11.529 -5.081 1.00 91.06 98 THR A N 1
ATOM 794 C CA . THR A 1 98 ? -17.299 -12.286 -4.165 1.00 91.06 98 THR A CA 1
ATOM 795 C C . THR A 1 98 ? -17.918 -11.414 -3.069 1.00 91.06 98 THR A C 1
ATOM 797 O O . THR A 1 98 ? -19.025 -11.680 -2.603 1.00 91.06 98 THR A O 1
ATOM 800 N N . THR A 1 99 ? -17.244 -10.335 -2.681 1.00 88.50 99 THR A N 1
ATOM 801 C CA . THR A 1 99 ? -17.720 -9.390 -1.657 1.00 88.50 99 THR A CA 1
ATOM 802 C C . THR A 1 99 ? -18.505 -8.205 -2.225 1.00 88.50 99 THR A C 1
ATOM 804 O O . THR A 1 99 ? -19.182 -7.510 -1.464 1.00 88.50 99 THR A O 1
ATOM 807 N N . LEU A 1 100 ? -18.512 -8.015 -3.549 1.00 89.75 100 LEU A N 1
ATOM 808 C CA . LEU A 1 100 ? -19.221 -6.924 -4.223 1.00 89.75 100 LEU A CA 1
ATOM 809 C C . LEU A 1 100 ? -20.718 -6.893 -3.884 1.00 89.75 100 LEU A C 1
ATOM 811 O O . LEU A 1 100 ? -21.297 -5.824 -3.699 1.00 89.75 100 LEU A O 1
ATOM 815 N N . TYR A 1 101 ? -21.343 -8.066 -3.743 1.00 88.06 101 TYR A N 1
ATOM 816 C CA . TYR A 1 101 ? -22.748 -8.179 -3.342 1.00 88.06 101 TYR A CA 1
ATOM 817 C C . TYR A 1 101 ? -23.012 -7.555 -1.963 1.00 88.06 101 TYR A C 1
ATOM 819 O O . TYR A 1 101 ? -24.012 -6.862 -1.758 1.00 88.06 101 TYR A O 1
ATOM 827 N N . PHE A 1 102 ? -22.101 -7.774 -1.012 1.00 85.50 102 PHE A N 1
ATOM 828 C CA . PHE A 1 102 ? -22.208 -7.212 0.330 1.00 85.50 102 PHE A CA 1
ATOM 829 C C . PHE A 1 102 ? -22.005 -5.694 0.320 1.00 85.50 102 PHE A C 1
ATOM 831 O O . PHE A 1 102 ? -22.780 -4.974 0.949 1.00 85.50 102 PHE A O 1
ATOM 838 N N . ASP A 1 103 ? -21.017 -5.204 -0.427 1.00 86.75 103 ASP A N 1
ATOM 839 C CA . ASP A 1 103 ? -20.738 -3.769 -0.538 1.00 86.75 103 ASP A CA 1
ATOM 840 C C . ASP A 1 103 ? -21.881 -3.017 -1.210 1.00 86.75 103 ASP A C 1
ATOM 842 O O . ASP A 1 103 ? -22.294 -1.954 -0.740 1.00 86.75 103 ASP A O 1
ATOM 846 N N . TRP A 1 104 ? -22.448 -3.595 -2.271 1.00 86.25 104 TRP A N 1
ATOM 847 C CA . TRP A 1 104 ? -23.616 -3.030 -2.930 1.00 86.25 104 TRP A CA 1
ATOM 848 C C . TRP A 1 104 ? -24.803 -2.948 -1.975 1.00 86.25 104 TRP A C 1
ATOM 850 O O . TRP A 1 104 ? -25.466 -1.915 -1.905 1.00 86.25 104 TRP A O 1
ATOM 860 N N . ARG A 1 105 ? -25.030 -3.994 -1.170 1.00 85.62 105 ARG A N 1
ATOM 861 C CA . ARG A 1 105 ? -26.061 -3.986 -0.126 1.00 85.62 105 ARG A CA 1
ATOM 862 C C . ARG A 1 105 ? -25.779 -2.935 0.952 1.00 85.62 105 ARG A C 1
ATOM 864 O O . ARG A 1 105 ? -26.709 -2.293 1.434 1.00 85.62 105 ARG A O 1
ATOM 871 N N . LEU A 1 106 ? -24.520 -2.733 1.333 1.00 83.00 106 LEU A N 1
ATOM 872 C CA . LEU A 1 106 ? -24.124 -1.719 2.311 1.00 83.00 106 LEU A CA 1
ATOM 873 C C . LEU A 1 106 ? -24.374 -0.297 1.782 1.00 83.00 106 LEU A C 1
ATOM 875 O O . LEU A 1 106 ? -24.896 0.546 2.512 1.00 83.00 106 LEU A O 1
ATOM 879 N N . LEU A 1 107 ? -24.074 -0.054 0.504 1.00 83.38 107 LEU A N 1
ATOM 880 C CA . LEU A 1 107 ? -24.370 1.201 -0.190 1.00 83.38 107 LEU A CA 1
ATOM 881 C C . LEU A 1 107 ? -25.877 1.413 -0.394 1.00 83.38 107 LEU A C 1
ATOM 883 O O . LEU A 1 107 ? -26.374 2.525 -0.216 1.00 83.38 107 LEU A O 1
ATOM 887 N N . SER A 1 108 ? -26.625 0.360 -0.735 1.00 82.12 108 SER A N 1
ATOM 888 C CA . SER A 1 108 ? -28.063 0.451 -0.996 1.00 82.12 108 SER A CA 1
ATOM 889 C C . SER A 1 108 ? -28.873 0.664 0.285 1.00 82.12 108 SER A C 1
ATOM 891 O O . SER A 1 108 ? -29.790 1.481 0.291 1.00 82.12 108 SER A O 1
ATOM 893 N N . VAL A 1 109 ? -28.521 -0.020 1.380 1.00 74.31 109 VAL A N 1
ATOM 894 C CA . VAL A 1 109 ? -29.152 0.146 2.704 1.00 74.31 109 VAL A CA 1
ATOM 895 C C . VAL A 1 109 ? -28.718 1.461 3.364 1.00 74.31 109 VAL A C 1
ATOM 897 O O . VAL A 1 109 ? -29.508 2.100 4.056 1.00 74.31 109 VAL A O 1
ATOM 900 N N . GLY A 1 110 ? -27.490 1.921 3.098 1.00 59.38 110 GLY A N 1
ATOM 901 C CA . GLY A 1 110 ? -26.960 3.201 3.578 1.00 59.38 110 GLY A CA 1
ATOM 902 C C . GLY A 1 110 ? -27.684 4.445 3.049 1.00 59.38 110 GLY A C 1
ATOM 903 O O . GLY A 1 110 ? -27.488 5.531 3.591 1.00 59.38 110 GLY A O 1
ATOM 904 N N . ARG A 1 111 ? -28.568 4.303 2.049 1.00 61.44 111 ARG A N 1
ATOM 905 C CA . ARG A 1 111 ? -29.360 5.407 1.480 1.00 61.44 111 ARG A CA 1
ATOM 906 C C . ARG A 1 111 ? -30.323 6.049 2.494 1.00 61.44 111 ARG A C 1
ATOM 908 O O . ARG A 1 111 ? -30.705 7.196 2.308 1.00 61.44 111 ARG A O 1
ATOM 915 N N . ALA A 1 112 ? -30.673 5.337 3.571 1.00 64.50 112 ALA A N 1
ATOM 916 C CA . ALA A 1 112 ? -31.533 5.843 4.645 1.00 64.50 112 ALA A CA 1
ATOM 917 C C . ALA A 1 112 ? -30.770 6.513 5.808 1.00 64.50 112 ALA A C 1
ATOM 919 O O . ALA A 1 112 ? -31.372 7.269 6.564 1.00 64.50 112 ALA A O 1
ATOM 920 N N . ASN A 1 113 ? -29.469 6.242 5.992 1.00 65.69 113 ASN A N 1
ATOM 921 C CA . ASN A 1 113 ? -28.685 6.832 7.083 1.00 65.69 113 ASN A CA 1
ATOM 922 C C . ASN A 1 113 ? -27.206 6.957 6.674 1.00 65.69 113 ASN A C 1
ATOM 924 O O . ASN A 1 113 ? -26.423 6.009 6.796 1.00 65.69 113 ASN A O 1
ATOM 928 N N . TRP A 1 114 ? -26.845 8.123 6.134 1.00 71.81 114 TRP A N 1
ATOM 929 C CA . TRP A 1 114 ? -25.533 8.388 5.543 1.00 71.81 114 TRP A CA 1
ATOM 930 C C . TRP A 1 114 ? -24.422 8.365 6.597 1.00 71.81 114 TRP A C 1
ATOM 932 O O . TRP A 1 114 ? -24.441 9.120 7.567 1.00 71.81 114 TRP A O 1
ATOM 942 N N . ARG A 1 115 ? -23.421 7.502 6.402 1.00 79.69 115 ARG A N 1
ATOM 943 C CA . ARG A 1 115 ? -22.264 7.373 7.298 1.00 79.69 115 ARG A CA 1
ATOM 944 C C . ARG A 1 115 ? -20.984 7.633 6.513 1.00 79.69 115 ARG A C 1
ATOM 946 O O . ARG A 1 115 ? -20.593 6.810 5.690 1.00 79.69 115 ARG A O 1
ATOM 953 N N . TRP A 1 116 ? -20.303 8.738 6.817 1.00 81.00 116 TRP A N 1
ATOM 954 C CA . TRP A 1 116 ? -19.013 9.111 6.216 1.00 81.00 116 TRP A CA 1
ATOM 955 C C . TRP A 1 116 ? -17.970 7.974 6.166 1.00 81.00 116 TRP A C 1
ATOM 957 O O . TRP A 1 116 ? -17.358 7.796 5.113 1.00 81.00 116 TRP A O 1
ATOM 967 N N . PRO A 1 117 ? -17.794 7.139 7.215 1.00 82.19 117 PRO A N 1
ATOM 968 C CA . PRO A 1 117 ? -16.830 6.036 7.172 1.00 82.19 117 PRO A CA 1
ATOM 969 C C . PRO A 1 117 ? -17.140 4.983 6.099 1.00 82.19 117 PRO A C 1
ATOM 971 O O . PRO A 1 117 ? -16.222 4.381 5.551 1.00 82.19 117 PRO A O 1
ATOM 974 N N . THR A 1 118 ? -18.417 4.769 5.766 1.00 82.75 118 THR A N 1
ATOM 975 C CA . THR A 1 118 ? -18.818 3.806 4.730 1.00 82.75 118 THR A CA 1
ATOM 976 C C . THR A 1 118 ? -18.360 4.262 3.346 1.00 82.75 118 THR A C 1
ATOM 978 O O . THR A 1 118 ? -17.899 3.448 2.552 1.00 82.75 118 THR A O 1
ATOM 981 N N . LEU A 1 119 ? -18.440 5.564 3.060 1.00 86.25 119 LEU A N 1
ATOM 982 C CA . LEU A 1 119 ? -17.999 6.118 1.780 1.00 86.25 119 LEU A CA 1
ATOM 983 C C . LEU A 1 119 ? -16.478 6.023 1.630 1.00 86.25 119 LEU A C 1
ATOM 985 O O . LEU A 1 119 ? -15.995 5.571 0.595 1.00 86.25 119 LEU A O 1
ATOM 989 N N . ILE A 1 120 ? -15.729 6.379 2.677 1.00 86.94 120 ILE A N 1
ATOM 990 C CA . ILE A 1 120 ? -14.260 6.283 2.681 1.00 86.94 120 ILE A CA 1
ATOM 991 C C . ILE A 1 120 ? -13.818 4.830 2.445 1.00 86.94 120 ILE A C 1
ATOM 993 O O . ILE A 1 120 ? -12.897 4.596 1.666 1.00 86.94 120 ILE A O 1
ATOM 997 N N . TYR A 1 121 ? -14.520 3.860 3.042 1.00 86.00 121 TYR A N 1
ATOM 998 C CA . TYR A 1 121 ? -14.279 2.428 2.835 1.00 86.00 121 TYR A CA 1
ATOM 999 C C . TYR A 1 121 ? -14.477 1.991 1.381 1.00 86.00 121 TYR A C 1
ATOM 1001 O O . TYR A 1 121 ? -13.652 1.272 0.820 1.00 86.00 121 TYR A O 1
ATOM 1009 N N . VAL A 1 122 ? -15.550 2.446 0.735 1.00 88.75 122 VAL A N 1
ATOM 1010 C CA . VAL A 1 122 ? -15.800 2.095 -0.668 1.00 88.75 122 VAL A CA 1
ATOM 1011 C C . VAL A 1 122 ? -14.752 2.729 -1.584 1.00 88.75 122 VAL A C 1
ATOM 1013 O O . VAL A 1 122 ? -14.231 2.054 -2.469 1.00 88.75 122 VAL A O 1
ATOM 1016 N N . ILE A 1 123 ? -14.377 3.991 -1.352 1.00 89.88 123 ILE A N 1
ATOM 1017 C CA . ILE A 1 123 ? -13.350 4.668 -2.160 1.00 89.88 123 ILE A CA 1
ATOM 1018 C C . ILE A 1 123 ? -11.980 4.005 -1.985 1.00 89.88 123 ILE A C 1
ATOM 1020 O O . ILE A 1 123 ? -11.275 3.818 -2.980 1.00 89.88 123 ILE A O 1
ATOM 1024 N N . SER A 1 124 ? -11.599 3.605 -0.766 1.00 89.75 124 SER A N 1
ATOM 1025 C CA . SER A 1 124 ? -10.328 2.903 -0.544 1.00 89.75 124 SER A CA 1
ATOM 1026 C C . SER A 1 124 ? -10.300 1.578 -1.303 1.00 89.75 124 SER A C 1
ATOM 1028 O O . SER A 1 124 ? -9.322 1.269 -1.982 1.00 89.75 124 SER A O 1
ATOM 1030 N N . ARG A 1 125 ? -11.410 0.830 -1.267 1.00 89.56 125 ARG A N 1
ATOM 1031 C CA . ARG A 1 125 ? -11.543 -0.447 -1.972 1.00 89.56 125 ARG A CA 1
ATOM 1032 C C . ARG A 1 125 ? -11.491 -0.292 -3.493 1.00 89.56 125 ARG A C 1
ATOM 1034 O O . ARG A 1 125 ? -10.845 -1.092 -4.167 1.00 89.56 125 ARG A O 1
ATOM 1041 N N . LEU A 1 126 ? -12.147 0.733 -4.037 1.00 91.44 126 LEU A N 1
ATOM 1042 C CA . LEU A 1 126 ? -12.107 1.038 -5.470 1.00 91.44 126 LEU A CA 1
ATOM 1043 C C . LEU A 1 126 ? -10.713 1.488 -5.916 1.00 91.44 126 LEU A C 1
ATOM 1045 O O . LEU A 1 126 ? -10.239 1.049 -6.959 1.00 91.44 126 LEU A O 1
ATOM 1049 N N . SER A 1 127 ? -10.030 2.299 -5.107 1.00 91.75 127 SER A N 1
ATOM 1050 C CA . SER A 1 127 ? -8.661 2.747 -5.397 1.00 91.75 127 SER A CA 1
ATOM 1051 C C . SER A 1 127 ? -7.699 1.561 -5.520 1.00 91.75 127 SER A C 1
ATOM 1053 O O . SER A 1 127 ? -6.926 1.498 -6.471 1.00 91.75 127 SER A O 1
ATOM 1055 N N . LEU A 1 128 ? -7.810 0.565 -4.633 1.00 88.69 128 LEU A N 1
ATOM 1056 C CA . LEU A 1 128 ? -7.012 -0.664 -4.726 1.00 88.69 128 LEU A CA 1
ATOM 1057 C C . LEU A 1 128 ? -7.313 -1.482 -5.972 1.00 88.69 128 LEU A C 1
ATOM 1059 O O . LEU A 1 128 ? -6.387 -2.002 -6.591 1.00 88.69 128 LEU A O 1
ATOM 1063 N N . LEU A 1 129 ? -8.588 -1.596 -6.349 1.00 92.00 129 LEU A N 1
ATOM 1064 C CA . LEU A 1 129 ? -8.971 -2.301 -7.568 1.00 92.00 129 LEU A CA 1
ATOM 1065 C C . LEU A 1 129 ? -8.297 -1.667 -8.791 1.00 92.00 129 LEU A C 1
ATOM 1067 O O . LEU A 1 129 ? -7.712 -2.379 -9.606 1.00 92.00 129 LEU A O 1
ATOM 1071 N N . VAL A 1 130 ? -8.332 -0.334 -8.885 1.00 93.06 130 VAL A N 1
ATOM 1072 C CA . VAL A 1 130 ? -7.655 0.408 -9.956 1.00 93.06 130 VAL A CA 1
ATOM 1073 C C . VAL A 1 130 ? -6.154 0.112 -9.943 1.00 93.06 130 VAL A C 1
ATOM 1075 O O . VAL A 1 130 ? -5.598 -0.234 -10.984 1.00 93.06 130 VAL A O 1
ATOM 1078 N N . THR A 1 131 ? -5.503 0.148 -8.775 1.00 90.00 131 THR A N 1
ATOM 1079 C CA . THR A 1 131 ? -4.078 -0.191 -8.644 1.00 90.00 131 THR A CA 1
ATOM 1080 C C . THR A 1 131 ? -3.764 -1.602 -9.145 1.00 90.00 131 THR A C 1
ATOM 1082 O O . THR A 1 131 ? -2.797 -1.768 -9.889 1.00 90.00 131 THR A O 1
ATOM 1085 N N . VAL A 1 132 ? -4.571 -2.611 -8.798 1.00 90.75 132 VAL A N 1
ATOM 1086 C CA . VAL A 1 132 ? -4.369 -3.997 -9.264 1.00 90.75 132 VAL A CA 1
ATOM 1087 C C . VAL A 1 132 ? -4.498 -4.107 -10.763 1.00 90.75 132 VAL A C 1
ATOM 1089 O O . VAL A 1 132 ? -3.619 -4.673 -11.406 1.00 90.75 132 VAL A O 1
ATOM 1092 N N . ILE A 1 133 ? -5.572 -3.560 -11.329 1.00 92.31 133 ILE A N 1
ATOM 1093 C CA . ILE A 1 133 ? -5.812 -3.625 -12.770 1.00 92.31 133 ILE A CA 1
ATOM 1094 C C . ILE A 1 133 ? -4.648 -2.964 -13.510 1.00 92.31 133 ILE A C 1
ATOM 1096 O O . ILE A 1 133 ? -4.085 -3.557 -14.429 1.00 92.31 133 ILE A O 1
ATOM 1100 N N . CYS A 1 134 ? -4.215 -1.782 -13.066 1.00 91.25 134 CYS A N 1
ATOM 1101 C CA . CYS A 1 134 ? -3.070 -1.112 -13.664 1.00 91.25 134 CYS A CA 1
ATOM 1102 C C . CYS A 1 134 ? -1.775 -1.927 -13.514 1.00 91.25 134 CYS A C 1
ATOM 1104 O O . CYS A 1 134 ? -1.021 -2.012 -14.476 1.00 91.25 134 CYS A O 1
ATOM 1106 N N . LYS A 1 135 ? -1.534 -2.591 -12.373 1.00 87.81 135 LYS A N 1
ATOM 1107 C CA . LYS A 1 135 ? -0.390 -3.505 -12.195 1.00 87.81 135 LYS A CA 1
ATOM 1108 C C . LYS A 1 135 ? -0.437 -4.698 -13.151 1.00 87.81 135 LYS A C 1
ATOM 1110 O O . LYS A 1 135 ? 0.587 -5.034 -13.742 1.00 87.81 135 LYS A O 1
ATOM 1115 N N . PHE A 1 136 ? -1.603 -5.316 -13.346 1.00 90.69 136 PHE A N 1
ATOM 1116 C CA . PHE A 1 136 ? -1.767 -6.389 -14.330 1.00 90.69 136 PHE A CA 1
ATOM 1117 C C . PHE A 1 136 ? -1.430 -5.914 -15.740 1.00 90.69 136 PHE A C 1
ATOM 1119 O O . PHE A 1 136 ? -0.751 -6.636 -16.470 1.00 90.69 136 PHE A O 1
ATOM 1126 N N . ILE A 1 137 ? -1.850 -4.700 -16.101 1.00 90.25 137 ILE A N 1
ATOM 1127 C CA . ILE A 1 137 ? -1.501 -4.092 -17.387 1.00 90.25 137 ILE A CA 1
ATOM 1128 C C . ILE A 1 137 ? 0.017 -3.884 -17.474 1.00 90.25 137 ILE A C 1
ATOM 1130 O O . ILE A 1 137 ? 0.613 -4.312 -18.458 1.00 90.25 137 ILE A O 1
ATOM 1134 N N . THR A 1 138 ? 0.660 -3.325 -16.440 1.00 86.44 138 THR A N 1
ATOM 1135 C CA . THR A 1 138 ? 2.122 -3.123 -16.410 1.00 86.44 138 THR A CA 1
ATOM 1136 C C . THR A 1 138 ? 2.897 -4.413 -16.655 1.00 86.44 138 THR A C 1
ATOM 1138 O O . THR A 1 138 ? 3.891 -4.393 -17.371 1.00 86.44 138 THR A O 1
ATOM 1141 N N . PHE A 1 139 ? 2.459 -5.533 -16.074 1.00 85.25 139 PHE A N 1
ATOM 1142 C CA . PHE A 1 139 ? 3.167 -6.809 -16.209 1.00 85.25 139 PHE A CA 1
ATOM 1143 C C . PHE A 1 139 ? 2.851 -7.572 -17.501 1.00 85.25 139 PHE A C 1
ATOM 1145 O O . PHE A 1 139 ? 3.623 -8.450 -17.876 1.00 85.25 139 PHE A O 1
ATOM 1152 N N . ASN A 1 140 ? 1.730 -7.285 -18.171 1.00 88.44 140 ASN A N 1
ATOM 1153 C CA . ASN A 1 140 ? 1.318 -7.995 -19.392 1.00 88.44 140 ASN A CA 1
ATOM 1154 C C . ASN A 1 140 ? 1.558 -7.203 -20.681 1.00 88.44 140 ASN A C 1
ATOM 1156 O O . ASN A 1 140 ? 1.398 -7.749 -21.775 1.00 88.44 140 ASN A O 1
ATOM 1160 N N . VAL A 1 141 ? 1.914 -5.923 -20.582 1.00 86.88 141 VAL A N 1
ATOM 1161 C CA . VAL A 1 141 ? 2.138 -5.089 -21.758 1.00 86.88 141 VAL A CA 1
ATOM 1162 C C . VAL A 1 141 ? 3.418 -5.510 -22.485 1.00 86.88 141 VAL A C 1
ATOM 1164 O O . VAL A 1 141 ? 4.488 -5.592 -21.896 1.00 86.88 141 VAL A O 1
ATOM 1167 N N . LYS A 1 142 ? 3.295 -5.788 -23.786 1.00 82.56 142 LYS A N 1
ATOM 1168 C CA . LYS A 1 142 ? 4.427 -6.098 -24.683 1.00 82.56 142 LYS A CA 1
ATOM 1169 C C . LYS A 1 142 ? 4.717 -4.979 -25.686 1.00 82.56 142 LYS A C 1
ATOM 1171 O O . LYS A 1 142 ? 5.751 -4.999 -26.342 1.00 82.56 142 LYS A O 1
ATOM 1176 N N . ASN A 1 143 ? 3.791 -4.030 -25.805 1.00 84.19 143 ASN A N 1
ATOM 1177 C CA . ASN A 1 143 ? 3.840 -2.930 -26.760 1.00 84.19 143 ASN A CA 1
ATOM 1178 C C . ASN A 1 143 ? 4.271 -1.634 -26.069 1.00 84.19 143 ASN A C 1
ATOM 1180 O O . ASN A 1 143 ? 4.097 -1.480 -24.860 1.00 84.19 143 ASN A O 1
ATOM 1184 N N . GLU A 1 144 ? 4.777 -0.684 -26.850 1.00 83.25 144 GLU A N 1
ATOM 1185 C CA . GLU A 1 144 ? 5.161 0.633 -26.348 1.00 83.25 144 GLU A CA 1
ATOM 1186 C C . GLU A 1 144 ? 3.947 1.360 -25.754 1.00 83.25 144 GLU A C 1
ATOM 1188 O O . GLU A 1 144 ? 2.975 1.678 -26.439 1.00 83.25 144 GLU A O 1
ATOM 1193 N N . VAL A 1 145 ? 4.002 1.610 -24.447 1.00 86.94 145 VAL A N 1
ATOM 1194 C CA . VAL A 1 145 ? 3.015 2.402 -23.709 1.00 86.94 145 VAL A CA 1
ATOM 1195 C C . VAL A 1 145 ? 3.706 3.548 -22.990 1.00 86.94 145 VAL A C 1
ATOM 1197 O O . VAL A 1 145 ? 4.896 3.491 -22.680 1.00 86.94 145 VAL A O 1
ATOM 1200 N N . ASN A 1 146 ? 2.938 4.589 -22.670 1.00 89.56 146 ASN A N 1
ATOM 1201 C CA . ASN A 1 146 ? 3.409 5.713 -21.867 1.00 89.56 146 ASN A CA 1
ATOM 1202 C C . ASN A 1 146 ? 3.687 5.267 -20.420 1.00 89.56 146 ASN A C 1
ATOM 1204 O O . ASN A 1 146 ? 2.865 5.471 -19.523 1.00 89.56 146 ASN A O 1
ATOM 1208 N N . CYS A 1 147 ? 4.863 4.673 -20.194 1.00 87.56 147 CYS A N 1
ATOM 1209 C CA . CYS A 1 147 ? 5.308 4.150 -18.903 1.00 87.56 147 CYS A CA 1
ATOM 1210 C C . CYS A 1 147 ? 5.154 5.165 -17.775 1.00 87.56 147 CYS A C 1
ATOM 1212 O O . CYS A 1 147 ? 4.707 4.815 -16.687 1.00 87.56 147 CYS A O 1
ATOM 1214 N N . ASN A 1 148 ? 5.483 6.429 -18.050 1.00 88.69 148 ASN A N 1
ATOM 1215 C CA . ASN A 1 148 ? 5.433 7.497 -17.060 1.00 88.69 148 ASN A CA 1
ATOM 1216 C C . ASN A 1 148 ? 3.998 7.759 -16.572 1.00 88.69 148 ASN A C 1
ATOM 1218 O O . ASN A 1 148 ? 3.757 7.875 -15.373 1.00 88.69 148 ASN A O 1
ATOM 1222 N N . ALA A 1 149 ? 3.023 7.797 -17.484 1.00 88.81 149 ALA A N 1
ATOM 1223 C CA . ALA A 1 149 ? 1.623 8.000 -17.118 1.00 88.81 149 ALA A CA 1
ATOM 1224 C C . ALA A 1 149 ? 1.086 6.810 -16.312 1.00 88.81 149 ALA A C 1
ATOM 1226 O O . ALA A 1 149 ? 0.474 6.991 -15.261 1.00 88.81 149 ALA A O 1
ATOM 1227 N N . LEU A 1 150 ? 1.372 5.592 -16.774 1.00 88.25 150 LEU A N 1
ATOM 1228 C CA . LEU A 1 150 ? 0.888 4.369 -16.143 1.00 88.25 150 LEU A CA 1
ATOM 1229 C C . LEU A 1 150 ? 1.495 4.183 -14.742 1.00 88.25 150 LEU A C 1
ATOM 1231 O O . LEU A 1 150 ? 0.770 3.926 -13.783 1.00 88.25 150 LEU A O 1
ATOM 1235 N N . ALA A 1 151 ? 2.802 4.412 -14.604 1.00 86.69 151 ALA A N 1
ATOM 1236 C CA . ALA A 1 151 ? 3.509 4.434 -13.326 1.00 86.69 151 ALA A CA 1
ATOM 1237 C C . ALA A 1 151 ? 2.872 5.407 -12.328 1.00 86.69 151 ALA A C 1
ATOM 1239 O O . ALA A 1 151 ? 2.559 5.023 -11.200 1.00 86.69 151 ALA A O 1
ATOM 1240 N N . ARG A 1 152 ? 2.628 6.652 -12.755 1.00 88.31 152 ARG A N 1
ATOM 1241 C CA . ARG A 1 152 ? 2.035 7.686 -11.900 1.00 88.31 152 ARG A CA 1
ATOM 1242 C C . ARG A 1 152 ? 0.637 7.311 -11.434 1.00 88.31 152 ARG A C 1
ATOM 1244 O O . ARG A 1 152 ? 0.331 7.505 -10.265 1.00 88.31 152 ARG A O 1
ATOM 1251 N N . ILE A 1 153 ? -0.186 6.751 -12.319 1.00 89.69 153 ILE A N 1
ATOM 1252 C CA . ILE A 1 153 ? -1.537 6.288 -11.982 1.00 89.69 153 ILE A CA 1
ATOM 1253 C C . ILE A 1 153 ? -1.466 5.175 -10.930 1.00 89.69 153 ILE A C 1
ATOM 1255 O O . ILE A 1 153 ? -2.102 5.285 -9.885 1.00 89.69 153 ILE A O 1
ATOM 1259 N N . VAL A 1 154 ? -0.650 4.140 -11.159 1.00 88.94 154 VAL A N 1
ATOM 1260 C CA . VAL A 1 154 ? -0.490 3.013 -10.222 1.00 88.94 154 VAL A CA 1
ATOM 1261 C C . VAL A 1 154 ? -0.083 3.499 -8.832 1.00 88.94 154 VAL A C 1
ATOM 1263 O O . VAL A 1 154 ? -0.701 3.109 -7.840 1.00 88.94 154 VAL A O 1
ATOM 1266 N N . ILE A 1 155 ? 0.947 4.346 -8.769 1.00 86.12 155 ILE A N 1
ATOM 1267 C CA . ILE A 1 155 ? 1.499 4.851 -7.510 1.00 86.12 155 ILE A CA 1
ATOM 1268 C C . ILE A 1 155 ? 0.490 5.778 -6.822 1.00 86.12 155 ILE A C 1
ATOM 1270 O O . ILE A 1 155 ? 0.231 5.611 -5.633 1.00 86.12 155 ILE A O 1
ATOM 1274 N N . ALA A 1 156 ? -0.147 6.694 -7.560 1.00 89.38 156 ALA A N 1
ATOM 1275 C CA . ALA A 1 156 ? -1.139 7.614 -7.007 1.00 89.38 156 ALA A CA 1
ATOM 1276 C C . ALA A 1 156 ? -2.311 6.866 -6.362 1.00 89.38 156 ALA A C 1
ATOM 1278 O O . ALA A 1 156 ? -2.607 7.093 -5.190 1.00 89.38 156 ALA A O 1
ATOM 1279 N N . PHE A 1 157 ? -2.955 5.947 -7.089 1.00 89.62 157 PHE A N 1
ATOM 1280 C CA . PHE A 1 157 ? -4.079 5.173 -6.550 1.00 89.62 157 PHE A CA 1
ATOM 1281 C C . PHE A 1 157 ? -3.655 4.258 -5.393 1.00 89.62 157 PHE A C 1
ATOM 1283 O O . PHE A 1 157 ? -4.417 4.101 -4.438 1.00 89.62 157 PHE A O 1
ATOM 1290 N N . GLY A 1 158 ? -2.425 3.730 -5.425 1.00 86.56 158 GLY A N 1
ATOM 1291 C CA . GLY A 1 158 ? -1.860 2.962 -4.314 1.00 86.56 158 GLY A CA 1
ATOM 1292 C C . GLY A 1 158 ? -1.712 3.805 -3.044 1.00 86.56 158 GLY A C 1
ATOM 1293 O O . GLY A 1 158 ? -2.148 3.391 -1.970 1.00 86.56 158 GLY A O 1
ATOM 1294 N N . TYR A 1 159 ? -1.174 5.020 -3.167 1.00 85.38 159 TYR A N 1
ATOM 1295 C CA . TYR A 1 159 ? -1.037 5.952 -2.044 1.00 85.38 159 TYR A CA 1
ATOM 1296 C C . TYR A 1 159 ? -2.389 6.447 -1.534 1.00 85.38 159 TYR A C 1
ATOM 1298 O O . TYR A 1 159 ? -2.603 6.482 -0.323 1.00 85.38 159 TYR A O 1
ATOM 1306 N N . PHE A 1 160 ? -3.340 6.749 -2.422 1.00 87.25 160 PHE A N 1
ATOM 1307 C CA . PHE A 1 160 ? -4.707 7.084 -2.018 1.00 87.25 160 PHE A CA 1
ATOM 1308 C C . PHE A 1 160 ? -5.353 5.952 -1.217 1.00 87.25 160 PHE A C 1
ATOM 1310 O O . PHE A 1 160 ? -5.921 6.202 -0.155 1.00 87.25 160 PHE A O 1
ATOM 1317 N N . ALA A 1 161 ? -5.230 4.706 -1.677 1.00 87.50 161 ALA A N 1
ATOM 1318 C CA . ALA A 1 161 ? -5.751 3.552 -0.959 1.00 87.50 161 ALA A CA 1
ATOM 1319 C C . ALA A 1 161 ? -5.134 3.396 0.440 1.00 87.50 161 ALA A C 1
ATOM 1321 O O . ALA A 1 161 ? -5.870 3.195 1.409 1.00 87.50 161 ALA A O 1
ATOM 1322 N N . MET A 1 162 ? -3.808 3.534 0.557 1.00 82.12 162 MET A N 1
ATOM 1323 C CA . MET A 1 162 ? -3.112 3.488 1.847 1.00 82.12 162 MET A CA 1
ATOM 1324 C C . MET A 1 162 ? -3.607 4.578 2.802 1.00 82.12 162 MET A C 1
ATOM 1326 O O . MET A 1 162 ? -4.007 4.276 3.926 1.00 82.12 162 MET A O 1
ATOM 1330 N N . VAL A 1 163 ? -3.638 5.837 2.351 1.00 83.19 163 VAL A N 1
ATOM 1331 C CA . VAL A 1 163 ? -4.055 6.980 3.179 1.00 83.19 163 VAL A CA 1
ATOM 1332 C C . VAL A 1 163 ? -5.501 6.817 3.646 1.00 83.19 163 VAL A C 1
ATOM 1334 O O . VAL A 1 163 ? -5.794 6.999 4.829 1.00 83.19 163 VAL A O 1
ATOM 1337 N N . LEU A 1 164 ? -6.410 6.417 2.752 1.00 85.19 164 LEU A N 1
ATOM 1338 C CA . LEU A 1 164 ? -7.813 6.185 3.099 1.00 85.19 164 LEU A CA 1
ATOM 1339 C C . LEU A 1 164 ? -7.975 5.027 4.095 1.00 85.19 164 LEU A C 1
ATOM 1341 O O . LEU A 1 164 ? -8.785 5.128 5.016 1.00 85.19 164 LEU A O 1
ATOM 1345 N N . SER A 1 165 ? -7.185 3.959 3.960 1.00 83.75 165 SER A N 1
ATOM 1346 C CA . SER A 1 165 ? -7.171 2.839 4.911 1.00 83.75 165 SER A CA 1
ATOM 1347 C C . SER A 1 165 ? -6.743 3.292 6.312 1.00 83.75 165 SER A C 1
ATOM 1349 O O . SER A 1 165 ? -7.425 3.009 7.301 1.00 83.75 165 SER A O 1
ATOM 1351 N N . SER A 1 166 ? -5.671 4.083 6.403 1.00 79.38 166 SER A N 1
ATOM 1352 C CA . SER A 1 166 ? -5.204 4.655 7.671 1.00 79.38 166 SER A CA 1
ATOM 1353 C C . SER A 1 166 ? -6.250 5.578 8.304 1.00 79.38 166 SER A C 1
ATOM 1355 O O . SER A 1 166 ? -6.505 5.497 9.508 1.00 79.38 166 SER A O 1
ATOM 1357 N N . LEU A 1 167 ? -6.932 6.396 7.495 1.00 80.62 167 LEU A N 1
ATOM 1358 C CA . LEU A 1 167 ? -8.038 7.239 7.956 1.00 80.62 167 LEU A CA 1
ATOM 1359 C C . LEU A 1 167 ? -9.215 6.413 8.488 1.00 80.62 167 LEU A C 1
ATOM 1361 O O . LEU A 1 167 ? -9.796 6.781 9.505 1.00 80.62 167 LEU A O 1
ATOM 1365 N N . LEU A 1 168 ? -9.561 5.281 7.868 1.00 8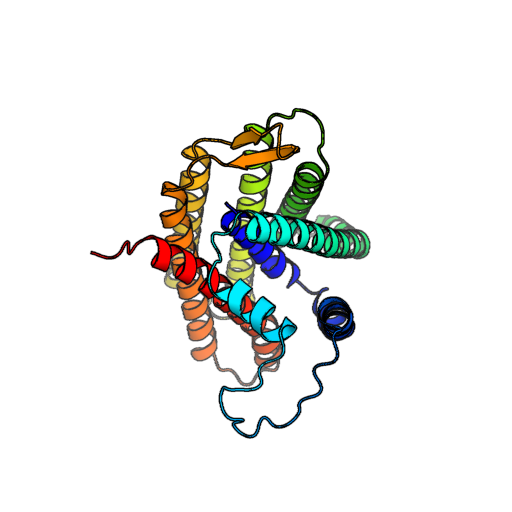2.00 168 LEU A N 1
ATOM 1366 C CA . LEU A 1 168 ? -10.633 4.403 8.356 1.00 82.00 168 LEU A CA 1
ATOM 1367 C C . LEU A 1 168 ? -10.321 3.805 9.723 1.00 82.00 168 LEU A C 1
ATOM 1369 O O . LEU A 1 168 ? -11.205 3.751 10.579 1.00 82.00 168 LEU A O 1
ATOM 1373 N N . ILE A 1 169 ? -9.079 3.369 9.937 1.00 75.75 169 ILE A N 1
ATOM 1374 C CA . ILE A 1 169 ? -8.636 2.835 11.229 1.00 75.75 169 ILE A CA 1
ATOM 1375 C C . ILE A 1 169 ? -8.707 3.937 12.292 1.00 75.75 169 ILE A C 1
ATOM 1377 O O . ILE A 1 169 ? -9.298 3.719 13.352 1.00 75.75 169 ILE A O 1
ATOM 1381 N N . ALA A 1 170 ? -8.203 5.135 11.980 1.00 74.38 170 ALA A N 1
ATOM 1382 C CA . ALA A 1 170 ? -8.264 6.293 12.870 1.00 74.38 170 ALA A CA 1
ATOM 1383 C C . ALA A 1 170 ? -9.712 6.691 13.209 1.00 74.38 170 ALA A C 1
ATOM 1385 O O . ALA A 1 170 ? -10.063 6.841 14.379 1.00 74.38 170 ALA A O 1
ATOM 1386 N N . LEU A 1 171 ? -10.589 6.792 12.205 1.00 75.75 171 LEU A N 1
ATOM 1387 C CA . LEU A 1 171 ? -12.007 7.112 12.389 1.00 75.75 171 LEU A CA 1
ATOM 1388 C C . LEU A 1 171 ? -12.717 6.048 13.224 1.00 75.75 171 LEU A C 1
ATOM 1390 O O . LEU A 1 171 ? -13.479 6.376 14.130 1.00 75.75 171 LEU A O 1
ATOM 1394 N N . ARG A 1 172 ? -12.461 4.766 12.956 1.00 72.88 172 ARG A N 1
ATOM 1395 C CA . ARG A 1 172 ? -13.066 3.659 13.698 1.00 72.88 172 ARG A CA 1
ATOM 1396 C C . ARG A 1 172 ? -12.613 3.647 15.155 1.00 72.88 172 ARG A C 1
ATOM 1398 O O . ARG A 1 172 ? -13.439 3.406 16.029 1.00 72.88 172 ARG A O 1
ATOM 1405 N N . MET A 1 173 ? -11.343 3.932 15.425 1.00 64.19 173 MET A N 1
ATOM 1406 C CA . MET A 1 173 ? -10.825 4.052 16.787 1.00 64.19 173 MET A CA 1
ATOM 1407 C C . MET A 1 173 ? -11.450 5.249 17.518 1.00 64.19 173 MET A C 1
ATOM 1409 O O . MET A 1 173 ? -11.909 5.096 18.650 1.00 64.19 173 MET A O 1
ATOM 1413 N N . ASN A 1 174 ? -11.557 6.399 16.846 1.00 65.31 174 ASN A N 1
ATOM 1414 C CA . ASN A 1 174 ? -12.181 7.604 17.396 1.00 65.31 174 ASN A CA 1
ATOM 1415 C C . ASN A 1 174 ? -13.674 7.409 17.705 1.00 65.31 174 ASN A C 1
ATOM 1417 O O . ASN A 1 174 ? -14.157 7.913 18.715 1.00 65.31 174 ASN A O 1
ATOM 1421 N N . VAL A 1 175 ? -14.395 6.665 16.856 1.00 59.62 175 VAL A N 1
ATOM 1422 C CA . VAL A 1 175 ? -15.840 6.414 16.997 1.00 59.62 175 VAL A CA 1
ATOM 1423 C C . VAL A 1 175 ? -16.149 5.297 17.999 1.00 59.62 175 VAL A C 1
ATOM 1425 O O . VAL A 1 175 ? -17.101 5.425 18.762 1.00 59.62 175 VAL A O 1
ATOM 1428 N N . ILE A 1 176 ? -15.401 4.186 17.978 1.00 58.50 176 ILE A N 1
ATOM 1429 C CA . ILE A 1 176 ? -15.752 2.965 18.729 1.00 58.50 176 ILE A CA 1
ATOM 1430 C C . ILE A 1 176 ? -15.097 2.920 20.104 1.00 58.50 176 ILE A C 1
ATOM 1432 O O . ILE A 1 176 ? -15.682 2.355 21.025 1.00 58.50 176 ILE A O 1
ATOM 1436 N N . ALA A 1 177 ? -13.867 3.415 20.242 1.00 48.03 177 ALA A N 1
ATOM 1437 C CA . ALA A 1 177 ? -13.037 2.914 21.319 1.00 48.03 177 ALA A CA 1
ATOM 1438 C C . ALA A 1 177 ? -13.189 3.704 22.626 1.00 48.03 177 ALA A C 1
ATOM 1440 O O . ALA A 1 177 ? -13.637 3.127 23.607 1.00 48.03 177 ALA A O 1
ATOM 1441 N N . ILE A 1 178 ? -12.717 4.945 22.736 1.00 49.25 178 ILE A N 1
ATOM 1442 C CA . ILE A 1 178 ? -11.998 5.215 23.995 1.00 49.25 178 ILE A CA 1
ATOM 1443 C C . ILE A 1 178 ? -12.072 6.659 24.519 1.00 49.25 178 ILE A C 1
ATOM 1445 O O . ILE A 1 178 ? -11.958 6.864 25.726 1.00 49.25 178 ILE A O 1
ATOM 1449 N N . TRP A 1 179 ? -12.284 7.672 23.672 1.00 50.50 179 TRP A N 1
ATOM 1450 C CA . TRP A 1 179 ? -11.756 8.998 24.015 1.00 50.50 179 TRP A CA 1
ATOM 1451 C C . TRP A 1 179 ? -12.706 10.183 24.079 1.00 50.50 179 TRP A C 1
ATOM 1453 O O . TRP A 1 179 ? -12.213 11.283 24.284 1.00 50.50 179 TRP A O 1
ATOM 1463 N N . ASN A 1 180 ? -14.026 10.000 23.972 1.00 58.50 180 ASN A N 1
ATOM 1464 C CA . ASN A 1 180 ? -15.012 11.084 24.123 1.00 58.50 180 ASN A CA 1
ATOM 1465 C C . ASN A 1 180 ? -14.533 12.429 23.518 1.00 58.50 180 ASN A C 1
ATOM 1467 O O . ASN A 1 180 ? -14.430 13.433 24.221 1.00 58.50 180 ASN A O 1
ATOM 1471 N N . TRP A 1 181 ? -14.109 12.407 22.245 1.00 59.38 181 TRP A N 1
ATOM 1472 C CA . TRP A 1 181 ? -13.612 13.587 21.520 1.00 59.38 181 TRP A CA 1
ATOM 1473 C C . TRP A 1 181 ? -12.476 14.365 22.202 1.00 59.38 181 TRP A C 1
ATOM 1475 O O . TRP A 1 181 ? -12.344 15.575 22.029 1.00 59.38 181 TRP A O 1
ATOM 1485 N N . LYS A 1 182 ? -11.595 13.696 22.948 1.00 67.75 182 LYS A N 1
ATOM 1486 C CA . LYS A 1 182 ? -10.336 14.305 23.378 1.00 67.75 182 LYS A CA 1
ATOM 1487 C C . LYS A 1 182 ? -9.535 14.662 22.115 1.00 67.75 182 LYS A C 1
ATOM 1489 O O . LYS A 1 182 ? -8.895 13.826 21.477 1.00 67.75 182 LYS A O 1
ATOM 1494 N N . LEU A 1 183 ? -9.591 15.947 21.772 1.00 75.12 183 LEU A N 1
ATOM 1495 C CA . LEU A 1 183 ? -8.969 16.553 20.599 1.00 75.12 183 LEU A CA 1
ATOM 1496 C C . LEU A 1 183 ? -7.463 16.260 20.428 1.00 75.12 183 LEU A C 1
ATOM 1498 O O . LEU A 1 183 ? -7.066 16.099 19.275 1.00 75.12 183 LEU A O 1
ATOM 1502 N N . PRO A 1 184 ? -6.609 16.129 21.473 1.00 81.19 184 PRO A N 1
ATOM 1503 C CA . PRO A 1 184 ? -5.159 16.111 21.244 1.00 81.19 184 PRO A CA 1
ATOM 1504 C C . PRO A 1 184 ? -4.629 14.903 20.448 1.00 81.19 184 PRO A C 1
ATOM 1506 O O . PRO A 1 184 ? -3.908 15.103 19.478 1.00 81.19 184 PRO A O 1
ATOM 1509 N N . ILE A 1 185 ? -4.992 13.658 20.782 1.00 80.12 185 ILE A N 1
ATOM 1510 C CA . ILE A 1 185 ? -4.570 12.469 20.002 1.00 80.12 185 ILE A CA 1
ATOM 1511 C C . ILE A 1 185 ? -5.210 12.466 18.620 1.00 80.12 185 ILE A C 1
ATOM 1513 O O . ILE A 1 185 ? -4.541 12.122 17.653 1.00 80.12 185 ILE A O 1
ATOM 1517 N N . THR A 1 186 ? -6.478 12.870 18.497 1.00 80.06 186 THR A N 1
ATOM 1518 C CA . THR A 1 186 ? -7.122 12.935 17.175 1.00 80.06 186 THR A CA 1
ATOM 1519 C C . THR A 1 186 ? -6.363 13.896 16.264 1.00 80.06 186 THR A C 1
ATOM 1521 O O . THR A 1 186 ? -6.051 13.559 15.125 1.00 80.06 186 THR A O 1
ATOM 1524 N N . PHE A 1 187 ? -6.003 15.066 16.788 1.00 84.56 187 PHE A N 1
ATOM 1525 C CA . PHE A 1 187 ? -5.207 16.054 16.075 1.00 84.56 187 PHE A CA 1
ATOM 1526 C C . PHE A 1 187 ? -3.812 15.523 15.725 1.00 84.56 187 PHE A C 1
ATOM 1528 O O . PHE A 1 187 ? -3.375 15.669 14.587 1.00 84.56 187 PHE A O 1
ATOM 1535 N N . PHE A 1 188 ? -3.152 14.831 16.656 1.00 86.44 188 PHE A N 1
ATOM 1536 C CA . PHE A 1 188 ? -1.855 14.197 16.421 1.00 86.44 188 PHE A CA 1
ATOM 1537 C C . PHE A 1 188 ? -1.901 13.175 15.276 1.00 86.44 188 PHE A C 1
ATOM 1539 O O . PHE A 1 188 ? -1.104 13.256 14.347 1.00 86.44 188 PHE A O 1
ATOM 1546 N N . VAL A 1 189 ? -2.881 12.266 15.288 1.00 82.69 189 VAL A N 1
ATOM 1547 C CA . VAL A 1 189 ? -3.060 11.250 14.239 1.00 82.69 189 VAL A CA 1
ATOM 1548 C C . VAL A 1 189 ? -3.339 11.902 12.882 1.00 82.69 189 VAL A C 1
ATOM 1550 O O . VAL A 1 189 ? -2.761 11.499 11.873 1.00 82.69 189 VAL A O 1
ATOM 1553 N N . ILE A 1 190 ? -4.181 12.938 12.841 1.00 84.19 190 ILE A N 1
ATOM 1554 C CA . ILE A 1 190 ? -4.467 13.671 11.601 1.00 84.19 190 ILE A CA 1
ATOM 1555 C C . ILE A 1 190 ? -3.203 14.356 11.071 1.00 84.19 190 ILE A C 1
ATOM 1557 O O . ILE A 1 190 ? -2.919 14.247 9.880 1.00 84.19 190 ILE A O 1
ATOM 1561 N N . ILE A 1 191 ? -2.415 15.009 11.932 1.00 89.06 191 ILE A N 1
ATOM 1562 C CA . ILE A 1 191 ? -1.149 15.637 11.531 1.00 89.06 191 ILE A CA 1
ATOM 1563 C C . ILE A 1 191 ? -0.191 14.599 10.961 1.00 89.06 191 ILE A C 1
ATOM 1565 O O . ILE A 1 191 ? 0.328 14.797 9.867 1.00 89.06 191 ILE A O 1
ATOM 1569 N N . THR A 1 192 ? 0.036 13.487 11.659 1.00 86.94 192 THR A N 1
ATOM 1570 C CA . THR A 1 192 ? 0.952 12.443 11.185 1.00 86.94 192 THR A CA 1
ATOM 1571 C C . THR A 1 192 ? 0.490 11.868 9.845 1.00 86.94 192 THR A C 1
ATOM 1573 O O . THR A 1 192 ? 1.308 11.686 8.944 1.00 86.94 192 THR A O 1
ATOM 1576 N N . ALA A 1 193 ? -0.816 11.639 9.672 1.00 84.06 193 ALA A N 1
ATOM 1577 C CA . ALA A 1 193 ? -1.375 11.172 8.407 1.00 84.06 193 ALA A CA 1
ATOM 1578 C C . ALA A 1 193 ? -1.187 12.198 7.274 1.00 84.06 193 ALA A C 1
ATOM 1580 O O . ALA A 1 193 ? -0.827 11.819 6.159 1.00 84.06 193 ALA A O 1
ATOM 1581 N N . LEU A 1 194 ? -1.381 13.493 7.550 1.00 88.06 194 LEU A N 1
ATOM 1582 C CA . LEU A 1 194 ? -1.147 14.569 6.583 1.00 88.06 194 LEU A CA 1
ATOM 1583 C C . LEU A 1 194 ? 0.329 14.677 6.200 1.00 88.06 194 LEU A C 1
ATOM 1585 O O . LEU A 1 194 ? 0.631 14.760 5.013 1.00 88.06 194 LEU A O 1
ATOM 1589 N N . VAL A 1 195 ? 1.241 14.620 7.174 1.00 89.31 195 VAL A N 1
ATOM 1590 C CA . VAL A 1 195 ? 2.688 14.622 6.925 1.00 89.31 195 VAL A CA 1
ATOM 1591 C C . VAL A 1 195 ? 3.056 13.453 6.015 1.00 89.31 195 VAL A C 1
ATOM 1593 O O . VAL A 1 195 ? 3.653 13.678 4.965 1.00 89.31 195 VAL A O 1
ATOM 1596 N N . ASN A 1 196 ? 2.627 12.231 6.344 1.00 86.62 196 ASN A N 1
ATOM 1597 C CA . ASN A 1 196 ? 2.888 11.062 5.502 1.00 86.62 196 ASN A CA 1
ATOM 1598 C C . ASN A 1 196 ? 2.355 11.267 4.072 1.00 86.62 196 ASN A C 1
ATOM 1600 O O . ASN A 1 196 ? 3.075 11.095 3.092 1.00 86.62 196 ASN A O 1
ATOM 1604 N N . THR A 1 197 ? 1.114 11.741 3.950 1.00 86.19 197 THR A N 1
ATOM 1605 C CA . THR A 1 197 ? 0.467 11.999 2.656 1.00 86.19 197 THR A CA 1
ATOM 1606 C C . THR A 1 197 ? 1.256 13.006 1.815 1.00 86.19 197 THR A C 1
ATOM 1608 O O . THR A 1 197 ? 1.529 12.756 0.642 1.00 86.19 197 THR A O 1
ATOM 1611 N N . VAL A 1 198 ? 1.678 14.125 2.408 1.00 89.69 198 VAL A N 1
ATOM 1612 C CA . VAL A 1 198 ? 2.455 15.164 1.716 1.00 89.69 198 VAL A CA 1
ATOM 1613 C C . VAL A 1 198 ? 3.789 14.613 1.212 1.00 89.69 198 VAL A C 1
ATOM 1615 O O . VAL A 1 198 ? 4.147 14.865 0.063 1.00 89.69 198 VAL A O 1
ATOM 1618 N N . PHE A 1 199 ? 4.504 13.827 2.020 1.00 87.06 199 PHE A N 1
ATOM 1619 C CA . PHE A 1 199 ? 5.781 13.228 1.613 1.00 87.06 199 PHE A CA 1
ATOM 1620 C C . PHE A 1 199 ? 5.630 12.177 0.505 1.00 87.06 199 PHE A C 1
ATOM 1622 O O . PHE A 1 199 ? 6.486 12.090 -0.381 1.00 87.06 199 PHE A O 1
ATOM 1629 N N . LEU A 1 200 ? 4.538 11.411 0.513 1.00 84.62 200 LEU A N 1
ATOM 1630 C CA . LEU A 1 200 ? 4.222 10.454 -0.550 1.00 84.62 200 LEU A CA 1
ATOM 1631 C C . LEU A 1 200 ? 3.911 11.166 -1.877 1.00 84.62 200 LEU A C 1
ATOM 1633 O O . LEU A 1 200 ? 4.471 10.815 -2.917 1.00 84.62 200 LEU A O 1
ATOM 1637 N N . PHE A 1 201 ? 3.089 12.222 -1.850 1.00 86.00 201 PHE A N 1
ATOM 1638 C CA . PHE A 1 201 ? 2.800 13.022 -3.048 1.00 86.00 201 PHE A CA 1
ATOM 1639 C C . PHE A 1 201 ? 4.011 13.812 -3.544 1.00 86.00 201 PHE A C 1
ATOM 1641 O O . PHE A 1 201 ? 4.205 13.944 -4.752 1.00 86.00 201 PHE A O 1
ATOM 1648 N N . TYR A 1 202 ? 4.853 14.301 -2.635 1.00 87.06 202 TYR A N 1
ATOM 1649 C CA . TYR A 1 202 ? 6.115 14.936 -2.997 1.00 87.06 202 TYR A CA 1
ATOM 1650 C C . TYR A 1 202 ? 7.016 13.960 -3.767 1.00 87.06 202 TYR A C 1
ATOM 1652 O O . TYR A 1 202 ? 7.534 14.312 -4.826 1.00 87.06 202 TYR A O 1
ATOM 1660 N N . GLY A 1 203 ? 7.131 12.710 -3.303 1.00 82.00 203 GLY A N 1
ATOM 1661 C CA . GLY A 1 203 ? 7.849 11.657 -4.028 1.00 82.00 203 GLY A CA 1
ATOM 1662 C C . GLY A 1 203 ? 7.306 11.448 -5.445 1.00 82.00 203 GLY A C 1
ATOM 1663 O O . GLY A 1 203 ? 8.080 11.416 -6.397 1.00 82.00 203 GLY A O 1
ATOM 1664 N N . LEU A 1 204 ? 5.979 11.411 -5.598 1.00 82.56 204 LEU A N 1
ATOM 1665 C CA . LEU A 1 204 ? 5.307 11.205 -6.885 1.00 82.56 204 LEU A CA 1
ATOM 1666 C C . LEU A 1 204 ? 5.534 12.346 -7.896 1.00 82.56 204 LEU A C 1
ATOM 1668 O O . LEU A 1 204 ? 5.726 12.090 -9.084 1.00 82.56 204 LEU A O 1
ATOM 1672 N N . ILE A 1 205 ? 5.478 13.607 -7.455 1.00 84.56 205 ILE A N 1
ATOM 1673 C CA . ILE A 1 205 ? 5.590 14.775 -8.349 1.00 84.56 205 ILE A CA 1
ATOM 1674 C C . ILE A 1 205 ? 7.027 14.949 -8.853 1.00 84.56 205 ILE A C 1
ATOM 1676 O O . ILE A 1 205 ? 7.236 15.300 -10.016 1.00 84.56 205 ILE A O 1
ATOM 1680 N N . TYR A 1 206 ? 8.008 14.703 -7.982 1.00 81.94 206 TYR A N 1
ATOM 1681 C CA . TYR A 1 206 ? 9.426 14.940 -8.258 1.00 81.94 206 TYR A CA 1
ATOM 1682 C C . TYR A 1 206 ? 10.172 13.723 -8.816 1.00 81.94 206 TYR A C 1
ATOM 1684 O O . TYR A 1 206 ? 11.385 13.812 -9.045 1.00 81.94 206 TYR A O 1
ATOM 1692 N N . ASP A 1 207 ? 9.483 12.603 -9.032 1.00 75.75 207 ASP A N 1
ATOM 1693 C CA . ASP A 1 207 ? 10.092 11.419 -9.623 1.00 75.75 207 ASP A CA 1
ATOM 1694 C C . ASP A 1 207 ? 10.510 11.675 -11.082 1.00 75.75 207 ASP A C 1
ATOM 1696 O O . ASP A 1 207 ? 9.794 12.320 -11.858 1.00 75.75 207 ASP A O 1
ATOM 1700 N N . ARG A 1 208 ? 11.690 11.168 -11.473 1.00 64.88 208 ARG A N 1
ATOM 1701 C CA . ARG A 1 208 ? 12.297 11.439 -12.795 1.00 64.88 208 ARG A CA 1
ATOM 1702 C C . ARG A 1 208 ? 11.635 10.671 -13.948 1.00 64.88 208 ARG A C 1
ATOM 1704 O O . ARG A 1 208 ? 12.122 10.728 -15.074 1.00 64.88 208 ARG A O 1
ATOM 1711 N N . GLY A 1 209 ? 10.500 10.026 -13.690 1.00 74.38 209 GLY A N 1
ATOM 1712 C CA . GLY A 1 209 ? 9.706 9.299 -14.672 1.00 74.38 209 GLY A CA 1
ATOM 1713 C C . GLY A 1 209 ? 10.276 7.921 -14.999 1.00 74.38 209 GLY A C 1
ATOM 1714 O O . GLY A 1 209 ? 11.353 7.527 -14.550 1.00 74.38 209 GLY A O 1
ATOM 1715 N N . SER A 1 210 ? 9.530 7.174 -15.806 1.00 82.81 210 SER A N 1
ATOM 1716 C CA . SER A 1 210 ? 9.922 5.855 -16.301 1.00 82.81 210 SER A CA 1
ATOM 1717 C C . SER A 1 210 ? 10.067 5.847 -17.815 1.00 82.81 210 SER A C 1
ATOM 1719 O O . SER A 1 210 ? 9.291 6.486 -18.531 1.00 82.81 210 SER A O 1
ATOM 1721 N N . ILE A 1 211 ? 11.068 5.107 -18.291 1.00 86.56 211 ILE A N 1
ATOM 1722 C CA . ILE A 1 211 ? 11.340 4.902 -19.716 1.00 86.56 211 ILE A CA 1
ATOM 1723 C C . ILE A 1 211 ? 11.020 3.448 -20.067 1.00 86.56 211 ILE A C 1
ATOM 1725 O O . ILE A 1 211 ? 11.285 2.529 -19.287 1.00 86.56 211 ILE A O 1
ATOM 1729 N N . TRP A 1 212 ? 10.450 3.240 -21.251 1.00 85.44 212 TRP A N 1
ATOM 1730 C CA . TRP A 1 212 ? 10.304 1.915 -21.841 1.00 85.44 212 TRP A CA 1
ATOM 1731 C C . TRP A 1 212 ? 11.671 1.359 -22.253 1.00 85.44 212 TRP A C 1
ATOM 1733 O O . TRP A 1 212 ? 12.409 2.011 -22.991 1.00 85.44 212 TRP A O 1
ATOM 1743 N N . ASN A 1 213 ? 12.012 0.155 -21.788 1.00 84.69 213 ASN A N 1
ATOM 1744 C CA . ASN A 1 213 ? 13.209 -0.543 -22.241 1.00 84.69 213 ASN A CA 1
ATOM 1745 C C . ASN A 1 213 ? 12.817 -1.637 -23.254 1.00 84.69 213 ASN A C 1
ATOM 1747 O O . ASN A 1 213 ? 12.218 -2.636 -22.846 1.00 84.69 213 ASN A O 1
ATOM 1751 N N . PRO A 1 214 ? 13.184 -1.501 -24.544 1.00 83.75 214 PRO A N 1
ATOM 1752 C CA . PRO A 1 214 ? 12.785 -2.450 -25.583 1.00 83.75 214 PRO A CA 1
ATOM 1753 C C . PRO A 1 214 ? 13.446 -3.826 -25.428 1.00 83.75 214 PRO A C 1
ATOM 1755 O O . PRO A 1 214 ? 12.893 -4.819 -25.884 1.00 83.75 214 PRO A O 1
ATOM 1758 N N . ILE A 1 215 ? 14.599 -3.907 -24.755 1.00 80.69 215 ILE A N 1
ATOM 1759 C CA . ILE A 1 215 ? 15.328 -5.166 -24.529 1.00 80.69 215 ILE A CA 1
ATOM 1760 C C . ILE A 1 215 ? 14.638 -5.988 -23.438 1.00 80.69 215 ILE A C 1
ATOM 1762 O O . ILE A 1 215 ? 14.526 -7.206 -23.544 1.00 80.69 215 ILE A O 1
ATOM 1766 N N . ALA A 1 216 ? 14.171 -5.317 -22.383 1.00 76.12 216 ALA A N 1
ATOM 1767 C CA . ALA A 1 216 ? 13.463 -5.964 -21.282 1.00 76.12 216 ALA A CA 1
ATOM 1768 C C . ALA A 1 216 ? 11.962 -6.152 -21.563 1.00 76.12 216 ALA A C 1
ATOM 1770 O O . ALA A 1 216 ? 11.314 -6.918 -20.854 1.00 76.12 216 ALA A O 1
ATOM 1771 N N . GLY A 1 217 ? 11.407 -5.438 -22.552 1.00 79.62 217 GLY A N 1
ATOM 1772 C CA . GLY A 1 217 ? 9.968 -5.415 -22.826 1.00 79.62 217 GLY A CA 1
ATOM 1773 C C . GLY A 1 217 ? 9.151 -4.902 -21.637 1.00 79.62 217 GLY A C 1
ATOM 1774 O O . GLY A 1 217 ? 8.057 -5.396 -21.390 1.00 79.62 217 GLY A O 1
ATOM 1775 N N . ALA A 1 218 ? 9.715 -3.977 -20.853 1.00 81.94 218 ALA A N 1
ATOM 1776 C CA . ALA A 1 218 ? 9.133 -3.513 -19.599 1.00 81.94 218 ALA A CA 1
ATOM 1777 C C . ALA A 1 218 ? 9.463 -2.041 -19.313 1.00 81.94 218 ALA A C 1
ATOM 1779 O O . ALA A 1 218 ? 10.463 -1.488 -19.785 1.00 81.94 218 ALA A O 1
ATOM 1780 N N . CYS A 1 219 ? 8.627 -1.415 -18.484 1.00 84.62 219 CYS A N 1
ATOM 1781 C CA . CYS A 1 219 ? 8.850 -0.061 -17.988 1.00 84.62 219 CYS A CA 1
ATOM 1782 C C . CYS A 1 219 ? 9.883 -0.057 -16.855 1.00 84.62 219 CYS A C 1
ATOM 1784 O O . CYS A 1 219 ? 9.702 -0.710 -15.828 1.00 84.62 219 CYS A O 1
ATOM 1786 N N . VAL A 1 220 ? 10.942 0.733 -17.020 1.00 81.81 220 VAL A N 1
ATOM 1787 C CA . VAL A 1 220 ? 12.027 0.881 -16.047 1.00 81.81 220 VAL A CA 1
ATOM 1788 C C . VAL A 1 220 ? 11.947 2.289 -15.454 1.00 81.81 220 VAL A C 1
ATOM 1790 O O . VAL A 1 220 ? 11.948 3.281 -16.184 1.00 81.81 220 VAL A O 1
ATOM 1793 N N . MET A 1 221 ? 11.840 2.398 -14.128 1.00 75.50 221 MET A N 1
ATOM 1794 C CA . MET A 1 221 ? 11.846 3.694 -13.433 1.00 75.50 221 MET A CA 1
ATOM 1795 C C . MET A 1 221 ? 13.262 4.279 -13.446 1.00 75.50 221 MET A C 1
ATOM 1797 O O . MET A 1 221 ? 14.223 3.575 -13.153 1.00 75.50 221 MET A O 1
ATOM 1801 N N . LEU A 1 222 ? 13.435 5.556 -13.772 1.00 76.75 222 LEU A N 1
ATOM 1802 C CA . LEU A 1 222 ? 14.746 6.204 -13.658 1.00 76.75 222 LEU A CA 1
ATOM 1803 C C . LEU A 1 222 ? 15.095 6.476 -12.185 1.00 76.75 222 LEU A C 1
ATOM 1805 O O . LEU A 1 222 ? 14.245 6.357 -11.310 1.00 76.75 222 LEU A O 1
ATOM 1809 N N . LYS A 1 223 ? 16.365 6.826 -11.915 1.00 66.62 223 LYS A N 1
ATOM 1810 C CA . LYS A 1 223 ? 16.943 7.079 -10.575 1.00 66.62 223 LYS A CA 1
ATOM 1811 C C . LYS A 1 223 ? 15.930 7.597 -9.537 1.00 66.62 223 LYS A C 1
ATOM 1813 O O . LYS A 1 223 ? 15.511 8.751 -9.579 1.00 66.62 223 LYS A O 1
ATOM 1818 N N . THR A 1 224 ? 15.641 6.741 -8.560 1.00 66.81 224 THR A N 1
ATOM 1819 C CA . THR A 1 224 ? 14.633 6.910 -7.499 1.00 66.81 224 THR A CA 1
ATOM 1820 C C . THR A 1 224 ? 15.262 7.448 -6.199 1.00 66.81 224 THR A C 1
ATOM 1822 O O . THR A 1 224 ? 14.952 6.995 -5.100 1.00 66.81 224 THR A O 1
ATOM 1825 N N . ASP A 1 225 ? 16.202 8.393 -6.297 1.00 68.25 225 ASP A N 1
ATOM 1826 C CA . ASP A 1 225 ? 17.023 8.805 -5.144 1.00 68.25 225 ASP A CA 1
ATOM 1827 C C . ASP A 1 225 ? 16.202 9.531 -4.060 1.00 68.25 225 ASP A C 1
ATOM 1829 O O . ASP A 1 225 ? 16.419 9.331 -2.866 1.00 68.25 225 ASP A O 1
ATOM 1833 N N . ARG A 1 226 ? 15.217 10.346 -4.464 1.00 68.00 226 ARG A N 1
ATOM 1834 C CA . ARG A 1 226 ? 14.380 11.146 -3.545 1.00 68.00 226 ARG A CA 1
ATOM 1835 C C . ARG A 1 226 ? 13.296 10.346 -2.843 1.00 68.00 226 ARG A C 1
ATOM 1837 O O . ARG A 1 226 ? 12.912 10.686 -1.730 1.00 68.00 226 ARG A O 1
ATOM 1844 N N . ASN A 1 227 ? 12.860 9.256 -3.452 1.00 70.12 227 ASN A N 1
ATOM 1845 C CA . ASN A 1 227 ? 11.855 8.388 -2.868 1.00 70.12 227 ASN A CA 1
ATOM 1846 C C . ASN A 1 227 ? 12.368 7.639 -1.622 1.00 70.12 227 ASN A C 1
ATOM 1848 O O . ASN A 1 227 ? 11.590 7.247 -0.759 1.00 70.12 227 ASN A O 1
ATOM 1852 N N . ARG A 1 228 ? 13.695 7.518 -1.457 1.00 76.12 228 ARG A N 1
ATOM 1853 C CA . ARG A 1 228 ? 14.296 6.943 -0.243 1.00 76.12 228 ARG A CA 1
ATOM 1854 C C . ARG A 1 228 ? 13.817 7.675 1.012 1.00 76.12 228 ARG A C 1
ATOM 1856 O O . ARG A 1 228 ? 13.438 7.027 1.980 1.00 76.12 228 ARG A O 1
ATOM 1863 N N . LEU A 1 229 ? 13.773 9.011 0.976 1.00 79.25 229 LEU A N 1
ATOM 1864 C CA . LEU A 1 229 ? 13.281 9.819 2.096 1.00 79.25 229 LEU A CA 1
ATOM 1865 C C . LEU A 1 229 ? 11.795 9.567 2.366 1.00 79.25 229 LEU A C 1
ATOM 1867 O O . LEU A 1 229 ? 11.418 9.410 3.524 1.00 79.25 229 LEU A O 1
ATOM 1871 N N . SER A 1 230 ? 10.971 9.467 1.320 1.00 81.06 230 SER A N 1
ATOM 1872 C CA . SER A 1 230 ? 9.546 9.149 1.460 1.00 81.06 230 SER A CA 1
ATOM 1873 C C . SER A 1 230 ? 9.332 7.792 2.139 1.00 81.06 230 SER A C 1
ATOM 1875 O O . SER A 1 230 ? 8.489 7.695 3.024 1.00 81.06 230 SER A O 1
ATOM 1877 N N . ILE A 1 231 ? 10.147 6.780 1.819 1.00 79.38 231 ILE A N 1
ATOM 1878 C CA . ILE A 1 231 ? 10.086 5.457 2.462 1.00 79.38 231 ILE A CA 1
ATOM 1879 C C . ILE A 1 231 ? 10.466 5.533 3.950 1.00 79.38 231 ILE A C 1
ATOM 1881 O O . ILE A 1 231 ? 9.767 4.964 4.786 1.00 79.38 231 ILE A O 1
ATOM 1885 N N . PHE A 1 232 ? 11.545 6.242 4.305 1.00 83.19 232 PHE A N 1
ATOM 1886 C CA . PHE A 1 232 ? 11.950 6.402 5.711 1.00 83.19 232 PHE A CA 1
ATOM 1887 C C . PHE A 1 232 ? 10.896 7.142 6.537 1.00 83.19 232 PHE A C 1
ATOM 1889 O O . PHE A 1 232 ? 10.602 6.737 7.663 1.00 83.19 232 PHE A O 1
ATOM 1896 N N . VAL A 1 233 ? 10.322 8.212 5.979 1.00 84.38 233 VAL A N 1
ATOM 1897 C CA . VAL A 1 233 ? 9.255 8.975 6.636 1.00 84.38 233 VAL A CA 1
ATOM 1898 C C . VAL A 1 233 ? 8.016 8.103 6.806 1.00 84.38 233 VAL A C 1
ATOM 1900 O O . VAL A 1 233 ? 7.507 8.027 7.921 1.00 84.38 233 VAL A O 1
ATOM 1903 N N . ALA A 1 234 ? 7.585 7.391 5.761 1.00 80.81 234 ALA A N 1
ATOM 1904 C CA . ALA A 1 234 ? 6.432 6.496 5.825 1.00 80.81 234 ALA A CA 1
ATOM 1905 C C . ALA A 1 234 ? 6.610 5.423 6.911 1.00 80.81 234 ALA A C 1
ATOM 1907 O O . ALA A 1 234 ? 5.766 5.297 7.800 1.00 80.81 234 ALA A O 1
ATOM 1908 N N . PHE A 1 235 ? 7.764 4.747 6.927 1.00 83.50 235 PHE A N 1
ATOM 1909 C CA . PHE A 1 235 ? 8.102 3.769 7.962 1.00 83.50 235 PHE A CA 1
ATOM 1910 C C . PHE A 1 235 ? 8.055 4.376 9.372 1.00 83.50 235 PHE A C 1
ATOM 1912 O O . PHE A 1 235 ? 7.442 3.807 10.276 1.00 83.50 235 PHE A O 1
ATOM 1919 N N . GLY A 1 236 ? 8.660 5.552 9.565 1.00 87.12 236 GLY A N 1
ATOM 1920 C CA . GLY A 1 236 ? 8.638 6.253 10.849 1.00 87.12 236 GLY A CA 1
ATOM 1921 C C . GLY A 1 236 ? 7.222 6.615 11.295 1.00 87.12 236 GLY A C 1
ATOM 1922 O O . GLY A 1 236 ? 6.871 6.421 12.461 1.00 87.12 236 GLY A O 1
ATOM 1923 N N . THR A 1 237 ? 6.385 7.090 10.369 1.00 84.38 237 THR A N 1
ATOM 1924 C CA . THR A 1 237 ? 4.986 7.414 10.664 1.00 84.38 237 THR A CA 1
ATOM 1925 C C . THR A 1 237 ? 4.160 6.178 11.007 1.00 84.38 237 THR A C 1
ATOM 1927 O O . THR A 1 237 ? 3.372 6.238 11.948 1.00 8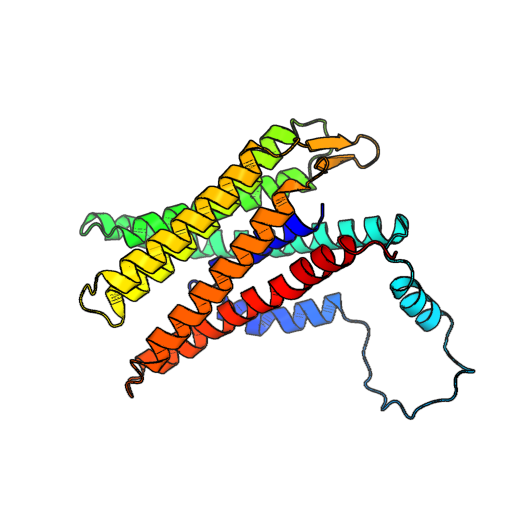4.38 237 THR A O 1
ATOM 1930 N N . ASP A 1 238 ? 4.381 5.045 10.338 1.00 81.00 238 ASP A N 1
ATOM 1931 C CA . ASP A 1 238 ? 3.663 3.796 10.614 1.00 81.00 238 ASP A CA 1
ATOM 1932 C C . ASP A 1 238 ? 4.058 3.198 11.968 1.00 81.00 238 ASP A C 1
ATOM 1934 O O . ASP A 1 238 ? 3.191 2.774 12.735 1.00 81.00 238 ASP A O 1
ATOM 1938 N N . VAL A 1 239 ? 5.351 3.223 12.315 1.00 85.94 239 VAL A N 1
ATOM 1939 C CA . VAL A 1 239 ? 5.838 2.808 13.642 1.00 85.94 239 VAL A CA 1
ATOM 1940 C C . VAL A 1 239 ? 5.233 3.688 14.734 1.00 85.94 239 VAL A C 1
ATOM 1942 O O . VAL A 1 239 ? 4.756 3.180 15.750 1.00 85.94 239 VAL A O 1
ATOM 1945 N N . LEU A 1 240 ? 5.201 5.002 14.520 1.00 87.19 240 LEU A N 1
ATOM 1946 C CA . LEU A 1 240 ? 4.614 5.952 15.459 1.00 87.19 240 LEU A CA 1
ATOM 1947 C C . LEU A 1 240 ? 3.101 5.729 15.621 1.00 87.19 240 LEU A C 1
ATOM 1949 O O . LEU A 1 240 ? 2.613 5.708 16.751 1.00 87.19 240 LEU A O 1
ATOM 1953 N N . MET A 1 241 ? 2.370 5.461 14.535 1.00 79.31 241 MET A N 1
ATOM 1954 C CA . MET A 1 241 ? 0.958 5.061 14.596 1.00 79.31 241 MET A CA 1
ATOM 1955 C C . MET A 1 241 ? 0.759 3.749 15.365 1.00 79.31 241 MET A C 1
ATOM 1957 O O . MET A 1 241 ? -0.171 3.645 16.168 1.00 79.31 241 MET A O 1
ATOM 1961 N N . LEU A 1 242 ? 1.649 2.766 15.184 1.00 81.19 242 LEU A N 1
ATOM 1962 C CA . LEU A 1 242 ? 1.612 1.499 15.921 1.00 81.19 242 LEU A CA 1
ATOM 1963 C C . LEU A 1 242 ? 1.798 1.737 17.426 1.00 81.19 242 LEU A C 1
ATOM 1965 O O . LEU A 1 242 ? 1.036 1.208 18.236 1.00 81.19 242 LEU A O 1
ATOM 1969 N N . ILE A 1 243 ? 2.762 2.578 17.807 1.00 85.81 243 ILE A N 1
ATOM 1970 C CA . ILE A 1 243 ? 3.016 2.942 19.207 1.00 85.81 243 ILE A CA 1
ATOM 1971 C C . ILE A 1 243 ? 1.790 3.629 19.815 1.00 85.81 243 ILE A C 1
ATOM 1973 O O . ILE A 1 243 ? 1.351 3.242 20.897 1.00 85.81 243 ILE A O 1
ATOM 1977 N N . VAL A 1 244 ? 1.192 4.600 19.118 1.00 82.50 244 VAL A N 1
ATOM 1978 C CA . VAL A 1 244 ? -0.034 5.274 19.581 1.00 82.50 244 VAL A CA 1
ATOM 1979 C C . VAL A 1 244 ? -1.169 4.269 19.775 1.00 82.50 244 VAL A C 1
ATOM 1981 O O . VAL A 1 244 ? -1.864 4.315 20.792 1.00 82.50 244 VAL A O 1
ATOM 1984 N N . MET A 1 245 ? -1.333 3.324 18.845 1.00 78.12 245 MET A N 1
ATOM 1985 C CA . MET A 1 245 ? -2.350 2.278 18.953 1.00 78.12 245 MET A CA 1
ATOM 1986 C C . MET A 1 245 ? -2.094 1.366 20.160 1.00 78.12 245 MET A C 1
ATOM 1988 O O . MET A 1 245 ? -3.024 1.077 20.914 1.00 78.12 245 MET A O 1
ATOM 1992 N N . LEU A 1 246 ? -0.841 0.960 20.393 1.00 81.38 246 LEU A N 1
ATOM 1993 C CA . LEU A 1 246 ? -0.443 0.168 21.559 1.00 81.38 246 LEU A CA 1
ATOM 1994 C C . LEU A 1 246 ? -0.699 0.909 22.871 1.00 81.38 246 LEU A C 1
ATOM 1996 O O . LEU A 1 246 ? -1.231 0.305 23.797 1.00 81.38 246 LEU A O 1
ATOM 2000 N N . ILE A 1 247 ? -0.372 2.202 22.947 1.00 83.50 247 ILE A N 1
ATOM 2001 C CA . ILE A 1 247 ? -0.623 3.032 24.133 1.00 83.50 247 ILE A CA 1
ATOM 2002 C C . ILE A 1 247 ? -2.127 3.158 24.385 1.00 83.50 247 ILE A C 1
ATOM 2004 O O . ILE A 1 247 ? -2.572 2.943 25.510 1.00 83.50 247 ILE A O 1
ATOM 2008 N N . GLY A 1 248 ? -2.925 3.451 23.352 1.00 76.56 248 GLY A N 1
ATOM 2009 C CA . GLY A 1 248 ? -4.382 3.559 23.481 1.00 76.56 248 GLY A CA 1
ATOM 2010 C C . GLY A 1 248 ? -5.014 2.270 24.013 1.00 76.56 248 GLY A C 1
ATOM 2011 O O . GLY A 1 248 ? -5.875 2.308 24.891 1.00 76.56 248 GLY A O 1
ATOM 2012 N N . ILE A 1 249 ? -4.515 1.128 23.541 1.00 75.38 249 ILE A N 1
ATOM 2013 C CA . ILE A 1 249 ? -4.857 -0.204 24.044 1.00 75.38 249 ILE A CA 1
ATOM 2014 C C . ILE A 1 249 ? -4.412 -0.348 25.511 1.00 75.38 249 ILE A C 1
ATOM 2016 O O . ILE A 1 249 ? -5.208 -0.714 26.370 1.00 75.38 249 ILE A O 1
ATOM 2020 N N . TRP A 1 250 ? -3.168 -0.013 25.846 1.00 77.88 250 TRP A N 1
ATOM 2021 C CA . TRP A 1 250 ? -2.634 -0.189 27.201 1.00 77.88 250 TRP A CA 1
ATOM 2022 C C . TRP A 1 250 ? -3.374 0.634 28.263 1.00 77.88 250 TRP A C 1
ATOM 2024 O O . TRP A 1 250 ? -3.622 0.136 29.359 1.00 77.88 250 TRP A O 1
ATOM 2034 N N . VAL A 1 251 ? -3.766 1.865 27.925 1.00 77.75 251 VAL A N 1
ATOM 2035 C CA . VAL A 1 251 ? -4.491 2.778 28.823 1.00 77.75 251 VAL A CA 1
ATOM 2036 C C . VAL A 1 251 ? -5.921 2.297 29.086 1.00 77.75 251 VAL A C 1
ATOM 2038 O O . VAL A 1 251 ? -6.410 2.408 30.205 1.00 77.75 251 VAL A O 1
ATOM 2041 N N . HIS A 1 252 ? -6.589 1.710 28.090 1.00 70.06 252 HIS A N 1
ATOM 2042 C CA . HIS A 1 252 ? -7.978 1.251 28.201 1.00 70.06 252 HIS A CA 1
ATOM 2043 C C . HIS A 1 252 ? -8.100 -0.262 28.332 1.00 70.06 252 HIS A C 1
ATOM 2045 O O . HIS A 1 252 ? -8.965 -0.897 27.723 1.00 70.06 252 HIS A O 1
ATOM 2051 N N . ARG A 1 253 ? -7.241 -0.846 29.166 1.00 69.31 253 ARG A N 1
ATOM 2052 C CA . ARG A 1 253 ? -7.217 -2.276 29.477 1.00 69.31 253 ARG A CA 1
ATOM 2053 C C . ARG A 1 253 ? -8.451 -2.687 30.297 1.00 69.31 253 ARG A C 1
ATOM 2055 O O . ARG A 1 253 ? -8.367 -2.975 31.484 1.00 69.31 253 ARG A O 1
ATOM 2062 N N . GLY A 1 254 ? -9.619 -2.678 29.661 1.00 61.12 254 GLY A N 1
ATOM 2063 C CA . GLY A 1 254 ? -10.881 -3.162 30.208 1.00 61.12 254 GLY A CA 1
ATOM 2064 C C . GLY A 1 254 ? -11.061 -4.654 29.937 1.00 61.12 254 GLY A C 1
ATOM 2065 O O . GLY A 1 254 ? -10.719 -5.151 28.867 1.00 61.12 254 GLY A O 1
ATOM 2066 N N . THR A 1 255 ? -11.650 -5.374 30.887 1.00 59.66 255 THR A N 1
ATOM 2067 C CA . THR A 1 255 ? -11.904 -6.829 30.873 1.00 59.66 255 THR A CA 1
ATOM 2068 C C . THR A 1 255 ? -12.932 -7.310 29.828 1.00 59.66 255 THR A C 1
ATOM 2070 O O . THR A 1 255 ? -13.364 -8.460 29.864 1.00 59.66 255 THR A O 1
ATOM 2073 N N . GLY A 1 256 ? -13.339 -6.464 28.877 1.00 68.06 256 GLY A N 1
ATOM 2074 C CA . GLY A 1 256 ? -14.396 -6.765 27.908 1.00 68.06 256 GLY A CA 1
ATOM 2075 C C . GLY A 1 256 ? -13.961 -7.692 26.765 1.00 68.06 256 GLY A C 1
ATOM 2076 O O . GLY A 1 256 ? -12.824 -7.656 26.303 1.00 68.06 256 GLY A O 1
ATOM 2077 N N . SER A 1 257 ? -14.899 -8.476 26.220 1.00 64.75 257 SER A N 1
ATOM 2078 C CA . SER A 1 257 ? -14.678 -9.327 25.030 1.00 64.75 257 SER A CA 1
ATOM 2079 C C . SER A 1 257 ? -14.242 -8.537 23.784 1.00 64.75 257 SER A C 1
ATOM 2081 O O . SER A 1 257 ? -13.576 -9.083 22.901 1.00 64.75 257 SER A O 1
ATOM 2083 N N . LEU A 1 258 ? -14.550 -7.235 23.748 1.00 62.69 258 LEU A N 1
ATOM 2084 C CA . LEU A 1 258 ? -14.145 -6.296 22.701 1.00 62.69 258 LEU A CA 1
ATOM 2085 C C . LEU A 1 258 ? -12.611 -6.174 22.591 1.00 62.69 258 LEU A C 1
ATOM 2087 O O . LEU A 1 258 ? -12.083 -6.037 21.488 1.00 62.69 258 LEU A O 1
ATOM 2091 N N . TRP A 1 259 ? -11.899 -6.324 23.715 1.00 63.94 259 TRP A N 1
ATOM 2092 C CA . TRP A 1 259 ? -10.436 -6.342 23.791 1.00 63.94 259 TRP A CA 1
ATOM 2093 C C . TRP A 1 259 ? -9.824 -7.467 22.953 1.00 63.94 259 TRP A C 1
ATOM 2095 O O . TRP A 1 259 ? -8.952 -7.234 22.116 1.00 63.94 259 TRP A O 1
ATOM 2105 N N . LYS A 1 260 ? -10.326 -8.697 23.136 1.00 67.56 260 LYS A N 1
ATOM 2106 C CA . LYS A 1 260 ? -9.831 -9.879 22.415 1.00 67.56 260 LYS A CA 1
ATOM 2107 C C . LYS A 1 260 ? -10.049 -9.746 20.909 1.00 67.56 260 LYS A C 1
ATOM 2109 O O . LYS A 1 260 ? -9.201 -10.180 20.134 1.00 67.56 260 LYS A O 1
ATOM 2114 N N . LEU A 1 261 ? -11.151 -9.119 20.490 1.00 64.38 261 LEU A N 1
ATOM 2115 C CA . LEU A 1 261 ? -11.463 -8.939 19.073 1.00 64.38 261 LEU A CA 1
ATOM 2116 C C . LEU A 1 261 ? -10.499 -7.955 18.386 1.00 64.38 261 LEU A C 1
ATOM 2118 O O . LEU A 1 261 ? -10.037 -8.236 17.281 1.00 64.38 261 LEU A O 1
ATOM 2122 N N . VAL A 1 262 ? -10.175 -6.828 19.033 1.00 70.56 262 VAL A N 1
ATOM 2123 C CA . VAL A 1 262 ? -9.251 -5.814 18.486 1.00 70.56 262 VAL A CA 1
ATOM 2124 C C . VAL A 1 262 ? -7.808 -6.318 18.501 1.00 70.56 262 VAL A C 1
ATOM 2126 O O . VAL A 1 262 ? -7.105 -6.204 17.494 1.00 70.56 262 VAL A O 1
ATOM 2129 N N . GLN A 1 263 ? -7.378 -6.925 19.611 1.00 67.88 263 GLN A N 1
ATOM 2130 C CA . GLN A 1 263 ? -5.999 -7.378 19.783 1.00 67.88 263 GLN A CA 1
ATOM 2131 C C . GLN A 1 263 ? -5.630 -8.485 18.786 1.00 67.88 263 GLN A C 1
ATOM 2133 O O . GLN A 1 263 ? -4.539 -8.465 18.225 1.00 67.88 263 GLN A O 1
ATOM 2138 N N . HIS A 1 264 ? -6.538 -9.425 18.517 1.00 67.44 264 HIS A N 1
ATOM 2139 C CA . HIS A 1 264 ? -6.212 -10.569 17.667 1.00 67.44 264 HIS A CA 1
ATOM 2140 C C . HIS A 1 264 ? -6.312 -10.267 16.165 1.00 67.44 264 HIS A C 1
ATOM 2142 O O . HIS A 1 264 ? -5.602 -10.883 15.376 1.00 67.44 264 HIS A O 1
ATOM 2148 N N . ARG A 1 265 ? -7.187 -9.335 15.758 1.00 67.88 265 ARG A N 1
ATOM 2149 C CA . ARG A 1 265 ? -7.462 -9.068 14.334 1.00 67.88 265 ARG A CA 1
ATOM 2150 C C . ARG A 1 265 ? -6.782 -7.823 13.776 1.00 67.88 265 ARG A C 1
ATOM 2152 O O . ARG A 1 265 ? -6.544 -7.775 12.583 1.00 67.88 265 ARG A O 1
ATOM 2159 N N . GLY A 1 266 ? -6.490 -6.808 14.587 1.00 67.88 266 GLY A N 1
ATOM 2160 C CA . GLY A 1 266 ? -5.836 -5.587 14.099 1.00 67.88 266 GLY A CA 1
ATOM 2161 C C . GLY A 1 266 ? -4.328 -5.592 14.333 1.00 67.88 266 GLY A C 1
ATOM 2162 O O . GLY A 1 266 ? -3.545 -5.321 13.428 1.0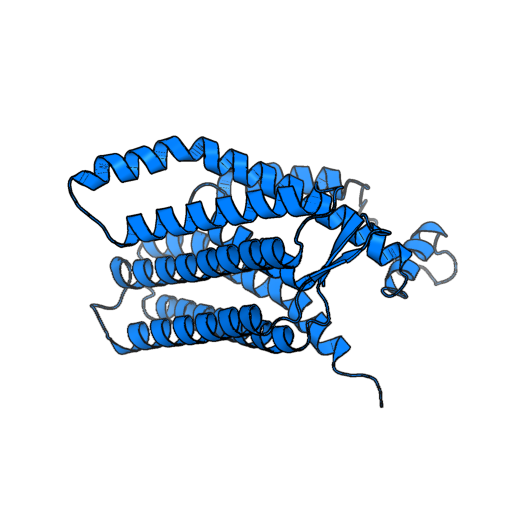0 67.88 266 GLY A O 1
ATOM 2163 N N . LEU A 1 267 ? -3.917 -5.927 15.559 1.00 71.12 267 LEU A N 1
ATOM 2164 C CA . LEU A 1 267 ? -2.537 -5.729 16.005 1.00 71.12 267 LEU A CA 1
ATOM 2165 C C . LEU A 1 267 ? -1.547 -6.698 15.349 1.00 71.12 267 LEU A C 1
ATOM 2167 O O . LEU A 1 267 ? -0.460 -6.277 14.966 1.00 71.12 267 LEU A O 1
ATOM 2171 N N . ILE A 1 268 ? -1.923 -7.974 15.199 1.00 77.44 268 ILE A N 1
ATOM 2172 C CA . ILE A 1 268 ? -1.051 -8.995 14.593 1.00 77.44 268 ILE A CA 1
ATOM 2173 C C . ILE A 1 268 ? -0.708 -8.604 13.154 1.00 77.44 268 ILE A C 1
ATOM 2175 O O . ILE A 1 268 ? 0.461 -8.579 12.784 1.00 77.44 268 ILE A O 1
ATOM 2179 N N . TRP A 1 269 ? -1.709 -8.222 12.364 1.00 71.62 269 TRP A N 1
ATOM 2180 C CA . TRP A 1 269 ? -1.503 -7.815 10.978 1.00 71.62 269 TRP A CA 1
ATOM 2181 C C . TRP A 1 269 ? -0.694 -6.523 10.855 1.00 71.62 269 TRP A C 1
ATOM 2183 O O . TRP A 1 269 ? 0.169 -6.425 9.987 1.00 71.62 269 TRP A O 1
ATOM 2193 N N . PHE A 1 270 ? -0.909 -5.556 11.749 1.00 70.44 270 PHE A N 1
ATOM 2194 C CA . PHE A 1 270 ? -0.126 -4.321 11.749 1.00 70.44 270 PHE A CA 1
ATOM 2195 C C . PHE A 1 270 ? 1.345 -4.573 12.127 1.00 70.44 270 PHE A C 1
ATOM 2197 O O . PHE A 1 270 ? 2.249 -4.001 11.521 1.00 70.44 270 PHE A O 1
ATOM 2204 N N . ALA A 1 271 ? 1.603 -5.479 13.074 1.00 74.81 271 ALA A N 1
ATOM 2205 C CA . ALA A 1 271 ? 2.959 -5.909 13.407 1.00 74.81 271 ALA A CA 1
ATOM 2206 C C . ALA A 1 271 ? 3.634 -6.615 12.221 1.00 74.81 271 ALA A C 1
ATOM 2208 O O . ALA A 1 271 ? 4.784 -6.317 11.909 1.00 74.81 271 ALA A O 1
ATOM 2209 N N . VAL A 1 272 ? 2.913 -7.494 11.518 1.00 79.19 272 VAL A N 1
ATOM 2210 C CA . VAL A 1 272 ? 3.409 -8.144 10.293 1.00 79.19 272 VAL A CA 1
ATOM 2211 C C . VAL A 1 272 ? 3.736 -7.108 9.214 1.00 79.19 272 VAL A C 1
ATOM 2213 O O . VAL A 1 272 ? 4.795 -7.199 8.595 1.00 79.19 272 VAL A O 1
ATOM 2216 N N . ALA A 1 273 ? 2.888 -6.092 9.033 1.00 72.12 273 ALA A N 1
ATOM 2217 C CA . ALA A 1 273 ? 3.153 -5.003 8.099 1.00 72.12 273 ALA A CA 1
ATOM 2218 C C . ALA A 1 273 ? 4.454 -4.264 8.455 1.00 72.12 273 ALA A C 1
ATOM 2220 O O . ALA A 1 273 ? 5.335 -4.143 7.610 1.00 72.12 273 ALA A O 1
ATOM 2221 N N . VAL A 1 274 ? 4.661 -3.866 9.713 1.00 75.25 274 VAL A N 1
ATOM 2222 C CA . VAL A 1 274 ? 5.913 -3.196 10.115 1.00 75.25 274 VAL A CA 1
ATOM 2223 C C . VAL A 1 274 ? 7.136 -4.100 9.953 1.00 75.25 274 VAL A C 1
ATOM 2225 O O . VAL A 1 274 ? 8.162 -3.647 9.447 1.00 75.25 274 VAL A O 1
ATOM 2228 N N . LEU A 1 275 ? 7.031 -5.385 10.301 1.00 79.06 275 LEU A N 1
ATOM 2229 C CA . LEU A 1 275 ? 8.122 -6.346 10.107 1.00 79.06 275 LEU A CA 1
ATOM 2230 C C . LEU A 1 275 ? 8.499 -6.500 8.630 1.00 79.06 275 LEU A C 1
ATOM 2232 O O . LEU A 1 275 ? 9.676 -6.648 8.308 1.00 79.06 275 LEU A O 1
ATOM 2236 N N . SER A 1 276 ? 7.523 -6.415 7.727 1.00 75.81 276 SER A N 1
ATOM 2237 C CA . SER A 1 276 ? 7.763 -6.509 6.287 1.00 75.81 276 SER A CA 1
ATOM 2238 C C . SER A 1 276 ? 8.465 -5.285 5.683 1.00 75.81 276 SER A C 1
ATOM 2240 O O . SER A 1 276 ? 9.100 -5.408 4.638 1.00 75.81 276 SER A O 1
ATOM 2242 N N . TYR A 1 277 ? 8.432 -4.126 6.354 1.00 72.31 277 TYR A N 1
ATOM 2243 C CA . TYR A 1 277 ? 9.203 -2.947 5.945 1.00 72.31 277 TYR A CA 1
ATOM 2244 C C . TYR A 1 277 ? 10.679 -3.022 6.356 1.00 72.31 277 TYR A C 1
ATOM 2246 O O . TYR A 1 277 ? 11.512 -2.352 5.743 1.00 72.31 277 TYR A O 1
ATOM 2254 N N . ILE A 1 278 ? 11.034 -3.849 7.349 1.00 77.50 278 ILE A N 1
ATOM 2255 C CA . ILE A 1 278 ? 12.411 -3.941 7.861 1.00 77.50 278 ILE A CA 1
ATOM 2256 C C . ILE A 1 278 ? 13.413 -4.310 6.753 1.00 77.50 278 ILE A C 1
ATOM 2258 O O . ILE A 1 278 ? 14.398 -3.584 6.612 1.00 77.50 278 ILE A O 1
ATOM 2262 N N . PRO A 1 279 ? 13.192 -5.348 5.916 1.00 77.31 279 PRO A N 1
ATOM 2263 C CA . PRO A 1 279 ? 14.113 -5.670 4.826 1.00 77.31 279 PRO A CA 1
ATOM 2264 C C . PRO A 1 279 ? 14.305 -4.508 3.846 1.00 77.31 279 PRO A C 1
ATOM 2266 O O . PRO A 1 279 ? 15.428 -4.243 3.422 1.00 77.31 279 PRO A O 1
ATOM 2269 N N . ASN A 1 280 ? 13.231 -3.773 3.536 1.00 72.75 280 ASN A N 1
ATOM 2270 C CA . ASN A 1 280 ? 13.277 -2.638 2.613 1.00 72.75 280 ASN A CA 1
ATOM 2271 C C . ASN A 1 280 ? 14.171 -1.522 3.159 1.00 72.75 280 ASN A C 1
ATOM 2273 O O . ASN A 1 280 ? 15.038 -1.011 2.450 1.00 72.75 280 ASN A O 1
ATOM 2277 N N . VAL A 1 281 ? 14.005 -1.182 4.438 1.00 78.69 281 VAL A N 1
ATOM 2278 C CA . VAL A 1 281 ? 14.811 -0.156 5.107 1.00 78.69 281 VAL A CA 1
ATOM 2279 C C . VAL A 1 281 ? 16.269 -0.600 5.240 1.00 78.69 281 VAL A C 1
ATOM 2281 O O . VAL A 1 281 ? 17.170 0.188 4.960 1.00 78.69 281 VAL A O 1
ATOM 2284 N N . VAL A 1 282 ? 16.521 -1.862 5.599 1.00 80.19 282 VAL A N 1
ATOM 2285 C CA . VAL A 1 282 ? 17.881 -2.409 5.748 1.00 80.19 282 VAL A CA 1
ATOM 2286 C C . VAL A 1 282 ? 18.629 -2.419 4.412 1.00 80.19 282 VAL A C 1
ATOM 2288 O O . VAL A 1 282 ? 19.763 -1.946 4.355 1.00 80.19 282 VAL A O 1
ATOM 2291 N N . CYS A 1 283 ? 17.999 -2.871 3.323 1.00 71.69 283 CYS A N 1
ATOM 2292 C CA . CYS A 1 283 ? 18.604 -2.841 1.986 1.00 71.69 283 CYS A CA 1
ATOM 2293 C C . CYS A 1 283 ? 18.856 -1.410 1.482 1.00 71.69 283 CYS A C 1
ATOM 2295 O O . CYS A 1 283 ? 19.845 -1.136 0.794 1.00 71.69 283 CYS A O 1
ATOM 2297 N N . MET A 1 284 ? 17.972 -0.468 1.817 1.00 72.38 284 MET A N 1
ATOM 2298 C CA . MET A 1 284 ? 18.194 0.940 1.493 1.00 72.38 284 MET A CA 1
ATOM 2299 C C . MET A 1 284 ? 19.338 1.525 2.321 1.00 72.38 284 MET A C 1
ATOM 2301 O O . MET A 1 284 ? 20.155 2.264 1.783 1.00 72.38 284 MET A O 1
ATOM 2305 N N . LEU A 1 285 ? 19.453 1.184 3.601 1.00 75.19 285 LEU A N 1
ATOM 2306 C CA . LEU A 1 285 ? 20.546 1.661 4.442 1.00 75.19 285 LEU A CA 1
ATOM 2307 C C . LEU A 1 285 ? 21.897 1.106 3.968 1.00 75.19 285 LEU A C 1
ATOM 2309 O O . LEU A 1 285 ? 22.838 1.879 3.815 1.00 75.19 285 LEU A O 1
ATOM 2313 N N . SER A 1 286 ? 21.978 -0.188 3.638 1.00 70.94 286 SER A N 1
ATOM 2314 C CA . SER A 1 286 ? 23.227 -0.837 3.209 1.00 70.94 286 SER A CA 1
ATOM 2315 C C . SER A 1 286 ? 23.805 -0.249 1.919 1.00 70.94 286 SER A C 1
ATOM 2317 O O . SER A 1 286 ? 25.014 -0.187 1.755 1.00 70.94 286 SER A O 1
ATOM 2319 N N . THR A 1 287 ? 22.959 0.240 1.011 1.00 66.94 287 THR A N 1
ATOM 2320 C CA . THR A 1 287 ? 23.397 0.921 -0.224 1.00 66.94 287 THR A CA 1
ATOM 2321 C C . THR A 1 287 ? 23.859 2.366 0.002 1.00 66.94 287 THR A C 1
ATOM 2323 O O . THR A 1 287 ? 24.379 2.993 -0.916 1.00 66.94 287 THR A O 1
ATOM 2326 N N . SER A 1 288 ? 23.661 2.915 1.205 1.00 61.47 288 SER A N 1
ATOM 2327 C CA . SER A 1 288 ? 24.058 4.283 1.580 1.00 61.47 288 SER A CA 1
ATOM 2328 C C . SER A 1 288 ? 25.447 4.368 2.205 1.00 61.47 288 SER A C 1
ATOM 2330 O O . SER A 1 288 ? 25.976 5.470 2.305 1.00 61.47 288 SER A O 1
ATOM 2332 N N . PHE A 1 289 ? 26.013 3.236 2.625 1.00 53.72 289 PHE A N 1
ATOM 2333 C CA . PHE A 1 289 ? 27.369 3.130 3.154 1.00 53.72 289 PHE A CA 1
ATOM 2334 C C . PHE A 1 289 ? 28.268 2.482 2.092 1.00 53.72 289 PHE A C 1
ATOM 2336 O O . PHE A 1 289 ? 28.537 1.285 2.179 1.00 53.72 289 PHE A O 1
ATOM 2343 N N . PRO A 1 290 ? 28.699 3.210 1.044 1.00 50.97 290 PRO A N 1
ATOM 2344 C CA . PRO A 1 290 ? 29.880 2.780 0.318 1.00 50.97 290 PRO A CA 1
ATOM 2345 C C . PRO A 1 290 ? 31.056 2.833 1.300 1.00 50.97 290 PRO A C 1
ATOM 2347 O O . PRO A 1 290 ? 31.252 3.841 1.980 1.00 50.97 290 PRO A O 1
ATOM 2350 N N . GLU A 1 291 ? 31.763 1.714 1.416 1.00 48.62 291 GLU A N 1
ATOM 2351 C CA . GLU A 1 291 ? 32.987 1.581 2.202 1.00 48.62 291 GLU A CA 1
ATOM 2352 C C . GLU A 1 291 ? 33.950 2.736 1.877 1.00 48.62 291 GLU A C 1
ATOM 2354 O O . GLU A 1 291 ? 34.195 3.043 0.706 1.00 48.62 291 GLU A O 1
ATOM 2359 N N . ALA A 1 292 ? 34.438 3.389 2.933 1.00 35.72 292 ALA A N 1
ATOM 2360 C CA . ALA A 1 292 ? 35.650 4.198 2.916 1.00 35.72 292 ALA A CA 1
ATOM 2361 C C . ALA A 1 292 ? 36.832 3.309 3.312 1.00 35.72 292 ALA A C 1
ATOM 2363 O O . ALA A 1 292 ? 36.619 2.435 4.187 1.00 35.72 292 ALA A O 1
#

pLDDT: mean 71.24, std 17.59, range [32.06, 93.06]

Foldseek 3Di:
DVLLVLLLVLLVLQLVLPDDCPVCCVVCVVVVCCVVVVPDPPPDPDDPDDPPDDDPVVVVVVVCVVCVVPPVNVLVVVVVVLVVLLVVLVVLVVVCVVCVVVLVVVVVVCVVPPDPLNVLSVLLSVLSNQLSVLSVCQSPQLDDDQQQVSVLSNLVSSLSSSLSSLVSVLVCCVPPHDDPCPPPVNVVSVVLSVVLSVLSVVLSVPFPGWDQDNVSSGIDGPDSPSCLVSLVSNLVSLVVVLVVVVVRLVVPVDPDPVNVVCCPSPNVSSVVSSVSSVVVNVVSVVVVDDDD

Secondary structure (DSSP, 8-state):
-HHHHHHHHHHHHHHTTTTTHHHHHHHHHHHHHHHHS-S-----------TT---HHHHHHHHHTT-TT-HHHHHHHHHHHHHHHHHHHHHHHHHHHHHHHHHHHHHHHGGGS--HHHHHHHHHHHHHHHHHHHHHHHHH--S---HHHHHHHHHHHHHHHHHHHHHHHHHHHHHHTS-TT-HHHHHHHHHHHHHHHHHHHHHHHH---EEEETTTTEEEE---TTHHHHHHHHHHHHHHHHHHHHHHHHHT---SHHHHHHIIIIIHHHHHHHHHHHHHHHHHHHTT----

Organism: Grifola frondosa (NCBI:txid5627)

Radius of gyration: 21.95 Å; chains: 1; bounding box: 67×50×58 Å